Protein AF-A0A6C0KBW1-F1 (afdb_monomer_lite)

pLDDT: mean 85.91, std 13.93, range [35.66, 97.56]

Radius of gyration: 24.94 Å; chains: 1; bounding box: 56×41×89 Å

Structure (mmCIF, N/CA/C/O backbone):
data_AF-A0A6C0KBW1-F1
#
_entry.id   AF-A0A6C0KBW1-F1
#
loop_
_atom_site.group_PDB
_atom_site.id
_atom_site.type_symbol
_atom_site.label_atom_id
_atom_site.label_alt_id
_atom_site.label_comp_id
_atom_site.label_asym_id
_atom_site.label_entity_id
_atom_site.label_seq_id
_atom_site.pdbx_PDB_ins_code
_atom_site.Cartn_x
_atom_site.Cartn_y
_atom_site.Cartn_z
_atom_site.occupancy
_atom_site.B_iso_or_equiv
_atom_site.auth_seq_id
_atom_site.auth_comp_id
_atom_site.auth_asym_id
_atom_site.auth_atom_id
_atom_site.pdbx_PDB_model_num
ATOM 1 N N . MET A 1 1 ? 2.591 7.147 16.166 1.00 54.03 1 MET A N 1
ATOM 2 C CA . MET A 1 1 ? 1.785 6.926 14.950 1.00 54.03 1 MET A CA 1
ATOM 3 C C . MET A 1 1 ? 0.975 5.632 15.059 1.00 54.03 1 MET A C 1
ATOM 5 O O . MET A 1 1 ? -0.242 5.694 14.972 1.00 54.03 1 MET A O 1
ATOM 9 N N . GLU A 1 2 ? 1.603 4.500 15.405 1.00 73.12 2 GLU A N 1
ATOM 10 C CA . GLU A 1 2 ? 0.955 3.174 15.532 1.00 73.12 2 GLU A CA 1
ATOM 11 C C . GLU A 1 2 ? -0.291 3.132 16.437 1.00 73.12 2 GLU A C 1
ATOM 13 O O . GLU A 1 2 ? -1.337 2.636 16.031 1.00 73.12 2 GLU A O 1
ATOM 18 N N . ILE A 1 3 ? -0.238 3.715 17.643 1.00 85.50 3 ILE A N 1
ATOM 19 C CA . ILE A 1 3 ? -1.383 3.662 18.572 1.00 85.50 3 ILE A CA 1
ATOM 20 C C . ILE A 1 3 ? -2.614 4.428 18.064 1.00 85.50 3 ILE A C 1
ATOM 22 O O . ILE A 1 3 ? -3.742 4.065 18.395 1.00 85.50 3 ILE A O 1
ATOM 26 N N . ALA A 1 4 ? -2.410 5.472 17.254 1.00 90.88 4 ALA A N 1
ATOM 27 C CA . ALA A 1 4 ? -3.505 6.243 16.682 1.00 90.88 4 ALA A CA 1
ATOM 28 C C . ALA A 1 4 ? -4.263 5.400 15.653 1.00 90.88 4 ALA A C 1
ATOM 30 O O . ALA A 1 4 ? -5.479 5.276 15.763 1.00 90.88 4 ALA A O 1
ATOM 31 N N . ASN A 1 5 ? -3.554 4.729 14.736 1.00 91.94 5 ASN A N 1
ATOM 32 C CA . ASN A 1 5 ? -4.162 3.788 13.792 1.00 91.94 5 ASN A CA 1
ATOM 33 C C . ASN A 1 5 ? -5.009 2.722 14.515 1.00 91.94 5 ASN A C 1
ATOM 35 O O . ASN A 1 5 ? -6.167 2.504 14.149 1.00 91.94 5 ASN A O 1
ATOM 39 N N . ILE A 1 6 ? -4.457 2.107 15.566 1.00 93.50 6 ILE A N 1
ATOM 40 C CA . ILE A 1 6 ? -5.131 1.047 16.327 1.00 93.50 6 ILE A CA 1
ATOM 41 C C . ILE A 1 6 ? -6.432 1.563 16.953 1.00 93.50 6 ILE A C 1
ATOM 43 O O . ILE A 1 6 ? -7.487 0.947 16.803 1.00 93.50 6 ILE A O 1
ATOM 47 N N . LEU A 1 7 ? -6.376 2.695 17.660 1.00 95.56 7 LEU A N 1
ATOM 48 C CA . LEU A 1 7 ? -7.540 3.226 18.374 1.00 95.56 7 LEU A CA 1
ATOM 49 C C . LEU A 1 7 ? -8.606 3.781 17.423 1.00 95.56 7 LEU A C 1
ATOM 51 O O . LEU A 1 7 ? -9.793 3.582 17.675 1.00 95.56 7 LEU A O 1
ATOM 55 N N . LEU A 1 8 ? -8.213 4.408 16.310 1.00 96.44 8 LEU A N 1
ATOM 56 C CA . LEU A 1 8 ? -9.156 4.842 15.277 1.00 96.44 8 LEU A CA 1
ATOM 57 C C . LEU A 1 8 ? -9.853 3.634 14.626 1.00 96.44 8 LEU A C 1
ATOM 59 O O . LEU A 1 8 ? -11.075 3.642 14.482 1.00 96.44 8 LEU A O 1
ATOM 63 N N . ASN A 1 9 ? -9.124 2.554 14.317 1.00 95.81 9 ASN A N 1
ATOM 64 C CA . ASN A 1 9 ? -9.737 1.306 13.848 1.00 95.81 9 ASN A CA 1
ATOM 65 C C . ASN A 1 9 ? -10.697 0.705 14.887 1.00 95.81 9 ASN A C 1
ATOM 67 O O . ASN A 1 9 ? -11.794 0.280 14.524 1.00 95.81 9 ASN A O 1
ATOM 71 N N . ALA A 1 10 ? -10.335 0.712 16.173 1.00 97.12 10 ALA A N 1
ATOM 72 C CA . ALA A 1 10 ? -11.201 0.206 17.237 1.00 97.12 10 ALA A CA 1
ATOM 73 C C . ALA A 1 10 ? -12.520 0.995 17.336 1.00 97.12 10 ALA A C 1
ATOM 75 O O . ALA A 1 10 ? -13.578 0.386 17.506 1.00 97.12 10 ALA A O 1
ATOM 76 N N . ILE A 1 11 ? -12.486 2.322 17.139 1.00 97.56 11 ILE A N 1
ATOM 77 C CA . ILE A 1 11 ? -13.698 3.151 17.025 1.00 97.56 11 ILE A CA 1
ATOM 78 C C . ILE A 1 11 ? -14.566 2.677 15.854 1.00 97.56 11 ILE A C 1
ATOM 80 O O . ILE A 1 11 ? -15.765 2.458 16.032 1.00 97.56 11 ILE A O 1
ATOM 84 N N . LEU A 1 12 ? -13.979 2.471 14.669 1.00 96.62 12 LEU A N 1
ATOM 85 C CA . LEU A 1 12 ? -14.731 2.015 13.494 1.00 96.62 12 LEU A CA 1
ATOM 86 C C . LEU A 1 12 ? -15.395 0.650 13.714 1.00 96.62 12 LEU A C 1
ATOM 88 O O . LEU A 1 12 ? -16.532 0.442 13.283 1.00 96.62 12 LEU A O 1
ATOM 92 N N . VAL A 1 13 ? -14.717 -0.268 14.405 1.00 96.94 13 VAL A N 1
ATOM 93 C CA . VAL A 1 13 ? -15.284 -1.573 14.773 1.00 96.94 13 VAL A CA 1
ATOM 94 C C . VAL A 1 13 ? -16.404 -1.411 15.801 1.00 96.94 13 VAL A C 1
ATOM 96 O O . VAL A 1 13 ? -17.478 -2.004 15.659 1.00 96.94 13 VAL A O 1
ATOM 99 N N . ASN A 1 14 ? -16.208 -0.564 16.814 1.00 97.38 14 ASN A N 1
ATOM 100 C CA . ASN A 1 14 ? -17.212 -0.322 17.846 1.00 97.38 14 ASN A CA 1
ATOM 101 C C . ASN A 1 14 ? -18.485 0.337 17.291 1.00 97.38 14 ASN A C 1
ATOM 103 O O . ASN A 1 14 ? -19.592 -0.042 17.673 1.00 97.38 14 ASN A O 1
ATOM 107 N N . GLU A 1 15 ? -18.360 1.237 16.317 1.00 96.56 15 GLU A N 1
ATOM 108 C CA . GLU A 1 15 ? -19.506 1.845 15.628 1.00 96.56 15 GLU A CA 1
ATOM 109 C C . GLU A 1 15 ? -20.136 0.939 14.563 1.00 96.56 15 GLU A C 1
ATOM 111 O O . GLU A 1 15 ? -21.197 1.256 14.033 1.00 96.56 15 GLU A O 1
ATOM 116 N N . GLY A 1 16 ? -19.533 -0.214 14.258 1.00 93.44 16 GLY A N 1
ATOM 117 C CA . GLY A 1 16 ? -20.016 -1.102 13.198 1.00 93.44 16 GLY A CA 1
ATOM 118 C C . GLY A 1 16 ? -19.815 -0.537 11.790 1.00 93.44 16 GLY A C 1
ATOM 119 O O . GLY A 1 16 ? -20.488 -0.968 10.857 1.00 93.44 16 GLY A O 1
ATOM 120 N N . VAL A 1 17 ? -18.892 0.415 11.626 1.00 92.56 17 VAL A N 1
ATOM 121 C CA . VAL A 1 17 ? -18.410 0.848 10.307 1.00 92.56 17 VAL A CA 1
ATOM 122 C C . VAL A 1 17 ? -17.566 -0.261 9.676 1.00 92.56 17 VAL A C 1
ATOM 124 O O . VAL A 1 17 ? -17.661 -0.497 8.475 1.00 92.56 17 VAL A O 1
ATOM 127 N N . ARG A 1 18 ? -16.786 -0.973 10.500 1.00 90.50 18 ARG A N 1
ATOM 128 C CA . ARG A 1 18 ? -15.991 -2.147 10.123 1.00 90.50 18 ARG A CA 1
ATOM 129 C C . ARG A 1 18 ? -16.400 -3.353 10.972 1.00 90.50 18 ARG A C 1
ATOM 131 O O . ARG A 1 18 ? -16.743 -3.202 12.141 1.00 90.50 18 ARG A O 1
ATOM 138 N N . SER A 1 19 ? -16.361 -4.553 10.397 1.00 92.56 19 SER A N 1
ATOM 139 C CA . SER A 1 19 ? -16.764 -5.783 11.099 1.00 92.56 19 SER A CA 1
ATOM 140 C C . SER A 1 19 ? -15.761 -6.216 12.172 1.00 92.56 19 SER A C 1
ATOM 142 O O . SER A 1 19 ? -16.165 -6.660 13.248 1.00 92.56 19 SER A O 1
ATOM 144 N N . ALA A 1 20 ? -14.467 -6.084 11.882 1.00 95.12 20 ALA A N 1
ATOM 145 C CA . ALA A 1 20 ? -13.370 -6.430 12.775 1.00 95.12 20 ALA A CA 1
ATOM 146 C C . ALA A 1 20 ? -12.088 -5.687 12.374 1.00 95.12 20 ALA A C 1
ATOM 148 O O . ALA A 1 20 ? -11.990 -5.166 11.265 1.00 95.12 20 ALA A O 1
ATOM 149 N N . MET A 1 21 ? -11.091 -5.689 13.253 1.00 94.06 21 MET A N 1
ATOM 150 C CA . MET A 1 21 ? -9.712 -5.302 12.948 1.00 94.06 21 MET A CA 1
ATOM 151 C C . MET A 1 21 ? -8.750 -6.409 13.389 1.00 94.06 21 MET A C 1
ATOM 153 O O . MET A 1 21 ? -9.100 -7.230 14.237 1.00 94.06 21 MET A O 1
ATOM 157 N N . LEU A 1 22 ? -7.542 -6.414 12.829 1.00 91.81 22 LEU A N 1
ATOM 158 C CA . LEU A 1 22 ? -6.471 -7.334 13.200 1.00 91.81 22 LEU A CA 1
ATOM 159 C C . LEU A 1 22 ? -5.340 -6.541 13.850 1.00 91.81 22 LEU A C 1
ATOM 161 O O . LEU A 1 22 ? -4.941 -5.507 13.323 1.00 91.81 22 LEU A O 1
ATOM 165 N N . ILE A 1 23 ? -4.836 -7.027 14.979 1.00 91.88 23 ILE A N 1
ATOM 166 C CA . ILE A 1 23 ? -3.600 -6.537 15.590 1.00 91.88 23 ILE A CA 1
ATOM 167 C C . ILE A 1 23 ? -2.528 -7.579 15.302 1.00 91.88 23 ILE A C 1
ATOM 169 O O . ILE A 1 23 ? -2.649 -8.716 15.770 1.00 91.88 23 ILE A O 1
ATOM 173 N N . GLN A 1 24 ? -1.522 -7.216 14.508 1.00 88.31 24 GLN A N 1
ATOM 174 C CA . GLN A 1 24 ? -0.464 -8.132 14.095 1.00 88.31 24 GLN A CA 1
ATOM 175 C C . GLN A 1 24 ? 0.793 -7.893 14.941 1.00 88.31 24 GLN A C 1
ATOM 177 O O . GLN A 1 24 ? 1.328 -6.790 14.936 1.00 88.31 24 GLN A O 1
ATOM 182 N N . PRO A 1 25 ? 1.307 -8.911 15.655 1.00 86.19 25 PRO A N 1
ATOM 183 C CA . PRO A 1 25 ? 2.534 -8.787 16.443 1.00 86.19 25 PRO A CA 1
ATOM 184 C C . PRO A 1 25 ? 3.731 -8.288 15.626 1.00 86.19 25 PRO A C 1
ATOM 186 O O . PRO A 1 25 ? 4.549 -7.517 16.128 1.00 86.19 25 PRO A O 1
ATOM 189 N N . ALA A 1 26 ? 3.803 -8.686 14.352 1.00 83.88 26 ALA A N 1
ATOM 190 C CA . ALA A 1 26 ? 4.867 -8.289 13.436 1.00 83.88 26 ALA A CA 1
ATOM 191 C C . ALA A 1 26 ? 4.999 -6.761 13.309 1.00 83.88 26 ALA A C 1
ATOM 193 O O . ALA A 1 26 ? 6.124 -6.263 13.249 1.00 83.88 26 ALA A O 1
ATOM 194 N N . ASP A 1 27 ? 3.885 -6.025 13.391 1.00 83.19 27 ASP A N 1
ATOM 195 C CA . ASP A 1 27 ? 3.857 -4.557 13.329 1.00 83.19 27 ASP A CA 1
ATOM 196 C C . ASP A 1 27 ? 4.639 -3.911 14.485 1.00 83.19 27 ASP A C 1
ATOM 198 O O . ASP A 1 27 ? 5.057 -2.762 14.393 1.00 83.19 27 ASP A O 1
ATOM 202 N N . TYR A 1 28 ? 4.881 -4.653 15.573 1.00 83.62 28 TYR A N 1
ATOM 203 C CA . TYR A 1 28 ? 5.554 -4.168 16.783 1.00 83.62 28 TYR A CA 1
ATOM 204 C C . TYR A 1 28 ? 6.881 -4.881 17.072 1.00 83.62 28 TYR A C 1
ATOM 206 O O . TYR A 1 28 ? 7.425 -4.745 18.181 1.00 83.62 28 TYR A O 1
ATOM 214 N N . SER A 1 29 ? 7.406 -5.612 16.078 1.00 85.88 29 SER A N 1
ATOM 215 C CA . SER A 1 29 ? 8.564 -6.512 16.203 1.00 85.88 29 SER A CA 1
ATOM 216 C C . SER A 1 29 ? 8.339 -7.656 17.202 1.00 85.88 29 SER A C 1
ATOM 218 O O . SER A 1 29 ? 9.255 -8.074 17.910 1.00 85.88 29 SER A O 1
ATOM 220 N N . GLU A 1 30 ? 7.106 -8.150 17.276 1.00 84.44 30 GLU A N 1
ATOM 221 C CA . GLU A 1 30 ? 6.678 -9.258 18.127 1.00 84.44 30 GLU A CA 1
ATOM 222 C C . GLU A 1 30 ? 6.220 -10.454 17.277 1.00 84.44 30 GLU A C 1
ATOM 224 O O . GLU A 1 30 ? 6.068 -10.360 16.060 1.00 84.44 30 GLU A O 1
ATOM 229 N N . ARG A 1 31 ? 6.043 -11.618 17.905 1.00 81.94 31 ARG A N 1
ATOM 230 C CA . ARG A 1 31 ? 5.728 -12.888 17.230 1.00 81.94 31 ARG A CA 1
ATOM 231 C C . ARG A 1 31 ? 4.312 -13.368 17.507 1.00 81.94 31 ARG A C 1
ATOM 233 O O . ARG A 1 31 ? 3.711 -14.020 16.658 1.00 81.94 31 ARG A O 1
ATOM 240 N N . THR A 1 32 ? 3.785 -13.099 18.698 1.00 81.88 32 THR A N 1
ATOM 241 C CA . THR A 1 32 ? 2.504 -13.654 19.148 1.00 81.88 32 THR A CA 1
ATOM 242 C C . THR A 1 32 ? 1.599 -12.591 19.755 1.00 81.88 32 THR A C 1
ATOM 244 O O . THR A 1 32 ? 2.067 -11.590 20.291 1.00 81.88 32 THR A O 1
ATOM 247 N N . GLY A 1 33 ? 0.281 -12.829 19.735 1.00 77.31 33 GLY A N 1
ATOM 248 C CA . GLY A 1 33 ? -0.702 -11.944 20.379 1.00 77.31 33 GLY A CA 1
ATOM 249 C C . GLY A 1 33 ? -0.515 -11.789 21.897 1.00 77.31 33 GLY A C 1
ATOM 250 O O . GLY A 1 33 ? -1.059 -10.867 22.504 1.00 77.31 33 GLY A O 1
ATOM 251 N N . LYS A 1 34 ? 0.279 -12.675 22.512 1.00 83.88 34 LYS A N 1
ATOM 252 C CA . LYS A 1 34 ? 0.583 -12.693 23.949 1.00 83.88 34 LYS A CA 1
ATOM 253 C C . LYS A 1 34 ? 1.813 -11.864 24.310 1.00 83.88 34 LYS A C 1
ATOM 255 O O . LYS A 1 34 ? 2.067 -11.652 25.495 1.00 83.88 34 LYS A O 1
ATOM 260 N N . ASP A 1 35 ? 2.564 -11.395 23.318 1.00 86.38 35 ASP A N 1
ATOM 261 C CA . ASP A 1 35 ? 3.757 -10.592 23.549 1.00 86.38 35 ASP A CA 1
ATOM 262 C C . ASP A 1 35 ? 3.380 -9.220 24.141 1.00 86.38 35 ASP A C 1
ATOM 264 O O . ASP A 1 35 ? 2.228 -8.773 24.091 1.00 86.38 35 ASP A O 1
ATOM 268 N N . LYS A 1 36 ? 4.335 -8.571 24.812 1.00 92.44 36 LYS A N 1
ATOM 269 C CA . LYS A 1 36 ? 4.066 -7.484 25.768 1.00 92.44 36 LYS A CA 1
ATOM 270 C C . LYS A 1 36 ? 3.380 -6.267 25.136 1.00 92.44 36 LYS A C 1
ATOM 272 O O . LYS A 1 36 ? 2.465 -5.713 25.745 1.00 92.44 36 LYS A O 1
ATOM 277 N N . LYS A 1 37 ? 3.824 -5.804 23.966 1.00 90.88 37 LYS A N 1
ATOM 278 C CA . LYS A 1 37 ? 3.241 -4.631 23.296 1.00 90.88 37 LYS A CA 1
ATOM 279 C C . LYS A 1 37 ? 1.870 -4.976 22.728 1.00 90.88 37 LYS A C 1
ATOM 281 O O . LYS A 1 37 ? 0.912 -4.256 22.998 1.00 90.88 37 LYS A O 1
ATOM 286 N N . THR A 1 38 ? 1.758 -6.102 22.029 1.00 89.56 38 THR A N 1
ATOM 287 C CA . THR A 1 38 ? 0.513 -6.570 21.414 1.00 89.56 38 THR A CA 1
ATOM 288 C C . THR A 1 38 ? -0.575 -6.766 22.467 1.00 89.56 38 THR A C 1
ATOM 290 O O . THR A 1 38 ? -1.648 -6.165 22.378 1.00 89.56 38 THR A O 1
ATOM 293 N N . SER A 1 39 ? -0.278 -7.510 23.535 1.00 91.31 39 SER A N 1
ATOM 294 C CA . SER A 1 39 ? -1.210 -7.735 24.646 1.00 91.31 39 SER A CA 1
ATOM 295 C C . SER A 1 39 ? -1.573 -6.445 25.393 1.00 91.31 39 SER A C 1
ATOM 297 O O . SER A 1 39 ? -2.721 -6.284 25.822 1.00 91.31 39 SER A O 1
ATOM 299 N N . SER A 1 40 ? -0.643 -5.489 25.510 1.00 93.44 40 SER A N 1
ATOM 300 C CA . SER A 1 40 ? -0.911 -4.157 26.068 1.00 93.44 40 SER A CA 1
ATOM 301 C C . SER A 1 40 ? -1.910 -3.373 25.209 1.00 93.44 40 SER A C 1
ATOM 303 O O . SER A 1 40 ? -2.877 -2.822 25.744 1.00 93.44 40 SER A O 1
ATOM 305 N N . PHE A 1 41 ? -1.757 -3.381 23.878 1.00 93.19 41 PHE A N 1
ATOM 306 C CA . PHE A 1 41 ? -2.719 -2.751 22.969 1.00 93.19 41 PHE A CA 1
ATOM 307 C C . PHE A 1 41 ? -4.097 -3.406 23.054 1.00 93.19 41 PHE A C 1
ATOM 309 O O . PHE A 1 41 ? -5.092 -2.703 23.240 1.00 93.19 41 PHE A O 1
ATOM 316 N N . VAL A 1 42 ? -4.161 -4.740 23.009 1.00 93.88 42 VAL A N 1
ATOM 317 C CA . VAL A 1 42 ? -5.413 -5.499 23.163 1.00 93.88 42 VAL A CA 1
ATOM 318 C C . VAL A 1 42 ? -6.103 -5.147 24.486 1.00 93.88 42 VAL A C 1
ATOM 320 O O . VAL A 1 42 ? -7.304 -4.873 24.513 1.00 93.88 42 VAL A O 1
ATOM 323 N N . SER A 1 43 ? -5.347 -5.092 25.584 1.00 94.00 43 SER A N 1
ATOM 324 C CA . SER A 1 43 ? -5.871 -4.749 26.912 1.00 94.00 43 SER A CA 1
ATOM 325 C C . SER A 1 43 ? -6.390 -3.311 26.973 1.00 94.00 43 SER A C 1
ATOM 327 O O . SER A 1 43 ? -7.473 -3.069 27.512 1.00 94.00 43 SER A O 1
ATOM 329 N N . LYS A 1 44 ? -5.663 -2.350 26.381 1.00 94.19 44 LYS A N 1
ATOM 330 C CA . LYS A 1 44 ? -6.104 -0.950 26.294 1.00 94.19 44 LYS A CA 1
ATOM 331 C C . LYS A 1 44 ? -7.412 -0.833 25.509 1.00 94.19 44 LYS A C 1
ATOM 333 O O . LYS A 1 44 ? -8.323 -0.144 25.962 1.00 94.19 44 LYS A O 1
ATOM 338 N N . ILE A 1 45 ? -7.533 -1.533 24.381 1.00 95.69 45 ILE A N 1
ATOM 339 C CA . ILE A 1 45 ? -8.756 -1.542 23.568 1.00 95.69 45 ILE A CA 1
ATOM 340 C C . ILE A 1 45 ? -9.925 -2.113 24.359 1.00 95.69 45 ILE A C 1
ATOM 342 O O . ILE A 1 45 ? -10.961 -1.466 24.427 1.00 95.69 45 ILE A O 1
ATOM 346 N N . LYS A 1 46 ? -9.769 -3.268 25.016 1.00 95.19 46 LYS A N 1
ATOM 347 C CA . LYS A 1 46 ? -10.845 -3.856 25.833 1.00 95.19 46 LYS A CA 1
ATOM 348 C C . LYS A 1 46 ? -11.311 -2.926 26.949 1.00 95.19 46 LYS A C 1
ATOM 350 O O . LYS A 1 46 ? -12.500 -2.862 27.239 1.00 95.19 46 LYS A O 1
ATOM 355 N N . LYS A 1 47 ? -10.382 -2.187 27.562 1.00 95.19 47 LYS A N 1
ATOM 356 C CA . LYS A 1 47 ? -10.713 -1.199 28.594 1.00 95.19 47 LYS A CA 1
ATOM 357 C C . LYS A 1 47 ? -11.522 -0.028 28.028 1.00 95.19 47 LYS A C 1
ATOM 359 O O . LYS A 1 47 ? -12.468 0.412 28.671 1.00 95.19 47 LYS A O 1
ATOM 364 N N . LEU A 1 48 ? -11.147 0.480 26.853 1.00 96.00 48 LEU A N 1
ATOM 365 C CA . LEU A 1 48 ? -11.820 1.610 26.200 1.00 96.00 48 LEU A CA 1
ATOM 366 C C . LEU A 1 48 ? -13.137 1.214 25.516 1.00 96.00 48 LEU A C 1
ATOM 368 O O . LEU A 1 48 ? -14.063 2.018 25.455 1.00 96.00 48 LEU A O 1
ATOM 372 N N . PHE A 1 49 ? -13.234 -0.023 25.031 1.00 96.75 49 PHE A N 1
ATOM 373 C CA . PHE A 1 49 ? -14.371 -0.550 24.280 1.00 96.75 49 PHE A CA 1
ATOM 374 C C . PHE A 1 49 ? -14.804 -1.920 24.839 1.00 96.75 49 PHE A C 1
ATOM 376 O O . PHE A 1 49 ? -14.556 -2.951 24.211 1.00 96.75 49 PHE A O 1
ATOM 383 N N . PRO A 1 50 ? -15.487 -1.964 26.001 1.00 95.56 50 PRO A N 1
ATOM 384 C CA . PRO A 1 50 ? -15.811 -3.221 26.691 1.00 95.56 50 PRO A CA 1
ATOM 385 C C . PRO A 1 50 ? -16.715 -4.184 25.909 1.00 95.56 50 PRO A C 1
ATOM 387 O O . PRO A 1 50 ? -16.764 -5.371 26.216 1.00 95.56 50 PRO A O 1
ATOM 390 N N . ALA A 1 51 ? -17.441 -3.685 24.904 1.00 95.75 51 ALA A N 1
ATOM 391 C CA . ALA A 1 51 ? -18.280 -4.504 24.030 1.00 95.75 51 ALA A CA 1
ATOM 392 C C . ALA A 1 51 ? -17.479 -5.279 22.966 1.00 95.75 51 ALA A C 1
ATOM 394 O O . ALA A 1 51 ? -18.031 -6.168 22.314 1.00 95.75 51 ALA A O 1
ATOM 395 N N . LEU A 1 52 ? -16.203 -4.938 22.755 1.00 96.88 52 LEU A N 1
ATOM 396 C CA . LEU A 1 52 ? -15.343 -5.622 21.796 1.00 96.88 52 LEU A CA 1
ATOM 397 C C . LEU A 1 52 ? -14.718 -6.872 22.420 1.00 96.88 52 LEU A C 1
ATOM 399 O O . LEU A 1 52 ? -14.174 -6.859 23.523 1.00 96.88 52 LEU A O 1
ATOM 403 N N . GLN A 1 53 ? -14.771 -7.958 21.665 1.00 95.19 53 GLN A N 1
ATOM 404 C CA . GLN A 1 53 ? -14.157 -9.240 21.965 1.00 95.19 53 GLN A CA 1
ATOM 405 C C . GLN A 1 53 ? -12.817 -9.349 21.235 1.00 95.19 53 GLN A C 1
ATOM 407 O O . GLN A 1 53 ? -12.629 -8.765 20.165 1.00 95.19 53 GLN A O 1
ATOM 412 N N . SER A 1 54 ? -11.891 -10.111 21.816 1.00 92.75 54 SER A N 1
ATOM 413 C CA . SER A 1 54 ? -10.631 -10.481 21.172 1.00 92.75 54 SER A CA 1
ATOM 414 C C . SER A 1 54 ? -10.622 -11.973 20.888 1.00 92.75 54 SER A C 1
ATOM 416 O O . SER A 1 54 ? -10.960 -12.737 21.790 1.00 92.75 54 SER A O 1
ATOM 418 N N . SER A 1 55 ? -10.144 -12.370 19.718 1.00 91.44 55 SER A N 1
ATOM 419 C CA . SER A 1 55 ? -9.843 -13.767 19.414 1.00 91.44 55 SER A CA 1
ATOM 420 C C . SER A 1 55 ? -8.401 -13.902 18.953 1.00 91.44 55 SER A C 1
ATOM 422 O O . SER A 1 55 ? -7.956 -13.157 18.080 1.00 91.44 55 SER A O 1
ATOM 424 N N . ASP A 1 56 ? -7.676 -14.824 19.569 1.00 85.06 56 ASP A N 1
ATOM 425 C CA . ASP A 1 56 ? -6.247 -15.090 19.355 1.00 85.06 56 ASP A CA 1
ATOM 426 C C . ASP A 1 56 ? -5.925 -16.599 19.358 1.00 85.06 56 ASP A C 1
ATOM 428 O O . ASP A 1 56 ? -4.759 -16.989 19.305 1.00 85.06 56 ASP A O 1
ATOM 432 N N . THR A 1 57 ? -6.959 -17.452 19.393 1.00 78.31 57 THR A N 1
ATOM 433 C CA . THR A 1 57 ? -6.846 -18.920 19.388 1.00 78.31 57 THR A CA 1
ATOM 434 C C . THR A 1 57 ? -7.419 -19.531 18.104 1.00 78.31 57 THR A C 1
ATOM 436 O O . THR A 1 57 ? -8.413 -20.256 18.114 1.00 78.31 57 THR A O 1
ATOM 439 N N . TYR A 1 58 ? -6.803 -19.205 16.968 1.00 74.38 58 TYR A N 1
ATOM 440 C CA . TYR A 1 58 ? -7.109 -19.775 15.650 1.00 74.38 58 TYR A CA 1
ATOM 441 C C . TYR A 1 58 ? -5.835 -20.287 14.967 1.00 74.38 58 TYR A C 1
ATOM 443 O O . TYR A 1 58 ? -4.740 -19.798 15.234 1.00 74.38 58 TYR A O 1
ATOM 451 N N . ASP A 1 59 ? -5.980 -21.270 14.078 1.00 68.88 59 ASP A N 1
ATOM 452 C CA . ASP A 1 59 ? -4.863 -22.152 13.703 1.00 68.88 59 ASP A CA 1
ATOM 453 C C . ASP A 1 59 ? -3.824 -21.534 12.752 1.00 68.88 59 ASP A C 1
ATOM 455 O O . ASP A 1 59 ? -2.667 -21.947 12.755 1.00 68.88 59 ASP A O 1
ATOM 459 N N . ILE A 1 60 ? -4.225 -20.577 11.907 1.00 70.44 60 ILE A N 1
ATOM 460 C CA . ILE A 1 60 ? -3.441 -20.204 10.709 1.00 70.44 60 ILE A CA 1
ATOM 461 C C . ILE A 1 60 ? -2.835 -18.794 10.791 1.00 70.44 60 ILE A C 1
ATOM 463 O O . ILE A 1 60 ? -1.831 -18.515 10.138 1.00 70.44 60 ILE A O 1
ATOM 467 N N . TYR A 1 61 ? -3.401 -17.890 11.593 1.00 72.50 61 TYR A N 1
ATOM 468 C CA . TYR A 1 61 ? -2.983 -16.485 11.605 1.00 72.50 61 TYR A CA 1
ATOM 469 C C . TYR A 1 61 ? -2.205 -16.111 12.858 1.00 72.50 61 TYR A C 1
ATOM 471 O O . TYR A 1 61 ? -2.565 -16.4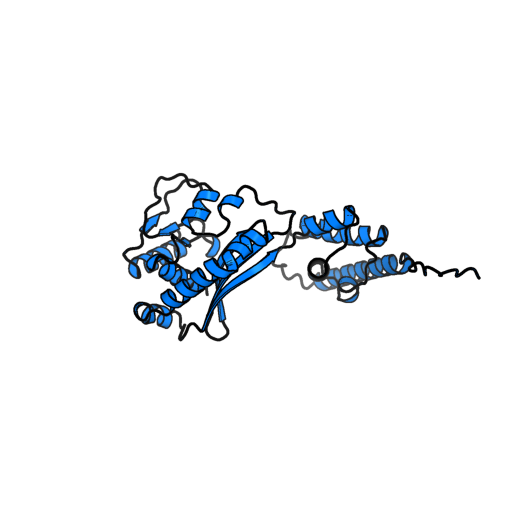68 13.974 1.00 72.50 61 TYR A O 1
ATOM 479 N N . GLN A 1 62 ? -1.163 -15.306 12.666 1.00 75.25 62 GLN A N 1
ATOM 480 C CA . GLN A 1 62 ? -0.451 -14.646 13.752 1.00 75.25 62 GLN A CA 1
ATOM 481 C C . GLN A 1 62 ? -1.106 -13.282 13.993 1.00 75.25 62 GLN A C 1
ATOM 483 O O . GLN A 1 62 ? -0.892 -12.336 13.235 1.00 75.25 62 GLN A O 1
ATOM 488 N N . GLY A 1 63 ? -1.959 -13.189 15.015 1.00 84.12 63 GLY A N 1
ATOM 489 C CA . GLY A 1 63 ? -2.638 -11.941 15.353 1.00 84.12 63 GLY A CA 1
ATOM 490 C C . GLY A 1 63 ? -3.673 -12.062 16.463 1.00 84.12 63 GLY A C 1
ATOM 491 O O . GLY A 1 63 ? -3.928 -13.142 16.991 1.00 84.12 63 GLY A O 1
ATOM 492 N N . THR A 1 64 ? -4.287 -10.927 16.792 1.00 90.94 64 THR A N 1
ATOM 493 C CA . THR A 1 64 ? -5.501 -10.860 17.610 1.00 90.94 64 THR A CA 1
ATOM 494 C C . THR A 1 64 ? -6.588 -10.146 16.810 1.00 90.94 64 THR A C 1
ATOM 496 O O . THR A 1 64 ? -6.439 -8.974 16.461 1.00 90.94 64 THR A O 1
ATOM 499 N N . ILE A 1 65 ? -7.693 -10.838 16.514 1.00 93.56 65 ILE A N 1
ATOM 500 C CA . ILE A 1 65 ? -8.875 -10.221 15.900 1.00 93.56 65 ILE A CA 1
ATOM 501 C C . ILE A 1 65 ? -9.627 -9.481 16.999 1.00 93.56 65 ILE A C 1
ATOM 503 O O . ILE A 1 65 ? -9.987 -10.089 18.004 1.00 93.56 65 ILE A O 1
ATOM 507 N N . ILE A 1 66 ? -9.919 -8.201 16.790 1.00 95.75 66 ILE A N 1
ATOM 508 C CA . ILE A 1 66 ? -10.824 -7.424 17.638 1.00 95.75 66 ILE A CA 1
ATOM 509 C C . ILE A 1 66 ? -12.134 -7.215 16.885 1.00 95.75 66 ILE A C 1
ATOM 511 O O . ILE A 1 66 ? -12.145 -6.656 15.787 1.00 95.75 66 ILE A O 1
ATOM 515 N N . SER A 1 67 ? -13.251 -7.661 17.459 1.00 96.38 67 SER A N 1
ATOM 516 C CA . SER A 1 67 ? -14.568 -7.538 16.826 1.00 96.38 67 SER A CA 1
ATOM 517 C C . SER A 1 67 ? -15.712 -7.586 17.843 1.00 96.38 67 SER A C 1
ATOM 519 O O . SER A 1 67 ? -15.495 -7.855 19.016 1.00 96.38 67 SER A O 1
ATOM 521 N N . LYS A 1 68 ? -16.960 -7.378 17.411 1.00 95.12 68 LYS A N 1
ATOM 522 C CA . LYS A 1 68 ? -18.149 -7.599 18.265 1.00 95.12 68 LYS A CA 1
ATOM 523 C C . LYS A 1 68 ? -18.518 -9.085 18.450 1.00 95.12 68 LYS A C 1
ATOM 525 O O . LYS A 1 68 ? -19.485 -9.394 19.139 1.00 95.12 68 LYS A O 1
ATOM 530 N N . LYS A 1 69 ? -17.798 -10.000 17.794 1.00 93.31 69 LYS A N 1
ATOM 531 C CA . LYS A 1 69 ? -18.010 -11.458 17.778 1.00 93.31 69 LYS A CA 1
ATOM 532 C C . LYS A 1 69 ? -16.713 -12.198 18.148 1.00 93.31 69 LYS A C 1
ATOM 534 O O . LYS A 1 69 ? -15.621 -11.687 17.907 1.00 93.31 69 LYS A O 1
ATOM 539 N N . SER A 1 70 ? -16.828 -13.429 18.645 1.00 91.25 70 SER A N 1
ATOM 540 C CA . SER A 1 70 ? -15.678 -14.318 18.855 1.00 91.25 70 SER A CA 1
ATOM 541 C C . SER A 1 70 ? -15.457 -15.241 17.650 1.00 91.25 70 SER A C 1
ATOM 543 O O . SER A 1 70 ? -16.392 -15.725 16.987 1.00 91.25 70 SER A O 1
ATOM 545 N N . TYR A 1 71 ? -14.182 -15.474 17.366 1.00 90.19 71 TYR A N 1
ATOM 546 C CA . TYR A 1 71 ? -13.673 -16.367 16.335 1.00 90.19 71 TYR A CA 1
ATOM 547 C C . TYR A 1 71 ? -12.724 -17.439 16.889 1.00 90.19 71 TYR A C 1
ATOM 549 O O . TYR A 1 71 ? -12.037 -18.091 16.111 1.00 90.19 71 TYR A O 1
ATOM 557 N N . ASP A 1 72 ? -12.693 -17.629 18.206 1.00 88.50 72 ASP A N 1
ATOM 558 C CA . ASP A 1 72 ? -11.843 -18.631 18.853 1.00 88.50 72 ASP A CA 1
ATOM 559 C C . ASP A 1 72 ? -12.231 -20.057 18.434 1.00 88.50 72 ASP A C 1
ATOM 561 O O . ASP A 1 72 ? -13.411 -20.360 18.230 1.00 88.50 72 ASP A O 1
ATOM 565 N N . GLY A 1 73 ? -11.225 -20.920 18.260 1.00 83.00 73 GLY A N 1
ATOM 566 C CA . GLY A 1 73 ? -11.396 -22.313 17.839 1.00 83.00 73 GLY A CA 1
ATOM 567 C C . GLY A 1 73 ? -11.850 -22.501 16.387 1.00 83.00 73 GLY A C 1
ATOM 568 O O . GLY A 1 73 ? -12.339 -23.574 16.037 1.00 83.00 73 GLY A O 1
ATOM 569 N N . LYS A 1 74 ? -11.743 -21.469 15.538 1.00 83.94 74 LYS A N 1
ATOM 570 C CA . LYS A 1 74 ? -12.118 -21.541 14.118 1.00 83.94 74 LYS A CA 1
ATOM 571 C C . LYS A 1 74 ? -10.888 -21.612 13.222 1.00 83.94 74 LYS A C 1
ATOM 573 O O . LYS A 1 74 ? -9.944 -20.843 13.381 1.00 83.94 74 LYS A O 1
ATOM 578 N N . VAL A 1 75 ? -10.973 -22.445 12.188 1.00 85.38 75 VAL A N 1
ATOM 579 C CA . VAL A 1 75 ? -10.083 -22.359 11.028 1.00 85.38 75 VAL A CA 1
ATOM 580 C C . VAL A 1 75 ? -10.598 -21.242 10.126 1.00 85.38 75 VAL A C 1
ATOM 582 O O . VAL A 1 75 ? -11.744 -21.267 9.676 1.00 85.38 75 VAL A O 1
ATOM 585 N N . ILE A 1 76 ? -9.762 -20.239 9.884 1.00 85.06 76 ILE A N 1
ATOM 586 C CA . ILE A 1 76 ? -10.095 -19.082 9.053 1.00 85.06 76 ILE A CA 1
ATOM 587 C C . ILE A 1 76 ? -9.213 -19.176 7.805 1.00 85.06 76 ILE A C 1
ATOM 589 O O . ILE A 1 76 ? -7.999 -19.294 7.928 1.00 85.06 76 ILE A O 1
ATOM 593 N N . SER A 1 77 ? -9.806 -19.177 6.610 1.00 84.88 77 SER A N 1
ATOM 594 C CA . SER A 1 77 ? -9.058 -19.069 5.348 1.00 84.88 77 SER A CA 1
ATOM 595 C C . SER A 1 77 ? -8.710 -17.611 5.033 1.00 84.88 77 SER A C 1
ATOM 597 O O . SER A 1 77 ? -9.229 -16.696 5.676 1.00 84.88 77 SER A O 1
ATOM 599 N N . LEU A 1 78 ? -7.893 -17.367 4.002 1.00 81.81 78 LEU A N 1
ATOM 600 C CA . LEU A 1 78 ? -7.504 -16.007 3.609 1.00 81.81 78 LEU A CA 1
ATOM 601 C C . LEU A 1 78 ? -8.690 -15.192 3.115 1.00 81.81 78 LEU A C 1
ATOM 603 O O . LEU A 1 78 ? -8.890 -14.069 3.586 1.00 81.81 78 LEU A O 1
ATOM 607 N N . GLY A 1 79 ? -9.529 -15.785 2.262 1.00 84.50 79 GLY A N 1
ATOM 608 C CA . GLY A 1 79 ? -10.788 -15.159 1.868 1.00 84.50 79 GLY A CA 1
ATOM 609 C C . GLY A 1 79 ? -11.679 -14.854 3.077 1.00 84.50 79 GLY A C 1
ATOM 610 O O . GLY A 1 79 ? -12.197 -13.743 3.201 1.00 84.50 79 GLY A O 1
ATOM 611 N N . LYS A 1 80 ? -11.801 -15.794 4.029 1.00 88.06 80 LYS A N 1
ATOM 612 C CA . LYS A 1 80 ? -12.638 -15.589 5.220 1.00 88.06 80 LYS A CA 1
ATOM 613 C C . LYS A 1 80 ? -12.083 -14.516 6.155 1.00 88.06 80 LYS A C 1
ATOM 615 O O . LYS A 1 80 ? -12.859 -13.759 6.733 1.00 88.06 80 LYS A O 1
ATOM 620 N N . MET A 1 81 ? -10.762 -14.424 6.299 1.00 88.44 81 MET A N 1
ATOM 621 C CA . MET A 1 81 ? -10.115 -13.365 7.069 1.00 88.44 81 MET A CA 1
ATOM 622 C C . MET A 1 81 ? -10.403 -11.998 6.446 1.00 88.44 81 MET A C 1
ATOM 624 O O . MET A 1 81 ? -10.831 -11.087 7.151 1.00 88.44 81 MET A O 1
ATOM 628 N N . GLY A 1 82 ? -10.245 -11.857 5.126 1.00 87.81 82 GLY A N 1
ATOM 629 C CA . GLY A 1 82 ? -10.569 -10.609 4.435 1.00 87.81 82 GLY A CA 1
ATOM 630 C C . GLY A 1 82 ? -12.044 -10.213 4.583 1.00 87.81 82 GLY A C 1
ATOM 631 O O . GLY A 1 82 ? -12.338 -9.045 4.837 1.00 87.81 82 GLY A O 1
ATOM 632 N N . GLU A 1 83 ? -12.965 -11.181 4.534 1.00 89.12 83 GLU A N 1
ATOM 633 C CA . GLU A 1 83 ? -14.393 -10.960 4.808 1.00 89.12 83 GLU A CA 1
ATOM 634 C C . GLU A 1 83 ? -14.630 -10.461 6.245 1.00 89.12 83 GLU A C 1
ATOM 636 O O . GLU A 1 83 ? -15.315 -9.458 6.451 1.00 89.12 83 GLU A O 1
ATOM 641 N N . ILE A 1 84 ? -14.044 -11.134 7.247 1.00 90.62 84 ILE A N 1
ATOM 642 C CA . ILE A 1 84 ? -14.160 -10.770 8.671 1.00 90.62 84 ILE A CA 1
ATOM 643 C C . ILE A 1 84 ? -13.638 -9.353 8.913 1.00 90.62 84 ILE A C 1
ATOM 645 O O . ILE A 1 84 ? -14.272 -8.569 9.621 1.00 90.62 84 ILE A O 1
ATOM 649 N N . LEU A 1 85 ? -12.501 -9.019 8.306 1.00 88.62 85 LEU A N 1
ATOM 650 C CA . LEU A 1 85 ? -11.873 -7.706 8.392 1.00 88.62 85 LEU A CA 1
ATOM 651 C C . LEU A 1 85 ? -12.594 -6.644 7.553 1.00 88.62 85 LEU A C 1
ATOM 653 O O . LEU A 1 85 ? -12.261 -5.466 7.667 1.00 88.62 85 LEU A O 1
ATOM 657 N N . GLY A 1 86 ? -13.595 -7.021 6.756 1.00 83.25 86 GLY A N 1
ATOM 658 C CA . GLY A 1 86 ? -14.383 -6.099 5.943 1.00 83.25 86 GLY A CA 1
ATOM 659 C C . GLY A 1 86 ? -13.595 -5.475 4.794 1.00 83.25 86 GLY A C 1
ATOM 660 O O . GLY A 1 86 ? -13.880 -4.339 4.419 1.00 83.25 86 GLY A O 1
ATOM 661 N N . TYR A 1 87 ? -12.593 -6.179 4.261 1.00 84.19 87 TYR A N 1
ATOM 662 C CA . TYR A 1 87 ? -11.825 -5.683 3.126 1.00 84.19 87 TYR A CA 1
ATOM 663 C C . TYR A 1 87 ? -12.634 -5.746 1.832 1.00 84.19 87 TYR A C 1
ATOM 665 O O . TYR A 1 87 ? -13.292 -6.755 1.568 1.00 84.19 87 TYR A O 1
ATOM 673 N N . PRO A 1 88 ? -12.595 -4.697 0.991 1.00 75.56 88 PRO A N 1
ATOM 674 C CA . PRO A 1 88 ? -13.123 -4.815 -0.362 1.00 75.56 88 PRO A CA 1
ATOM 675 C C . PRO A 1 88 ? -12.354 -5.925 -1.106 1.00 75.56 88 PRO A C 1
ATOM 677 O O . PRO A 1 88 ? -11.234 -6.242 -0.749 1.00 75.56 88 PRO A O 1
ATOM 680 N N . CYS A 1 89 ? -12.928 -6.578 -2.114 1.00 84.31 89 CYS A N 1
ATOM 681 C CA . CYS A 1 89 ? -12.202 -7.571 -2.934 1.00 84.31 89 CYS A CA 1
ATOM 682 C C . CYS A 1 89 ? -11.608 -8.801 -2.197 1.00 84.31 89 CYS A C 1
ATOM 684 O O . CYS A 1 89 ? -10.826 -9.529 -2.804 1.00 84.31 89 CYS A O 1
ATOM 686 N N . TYR A 1 90 ? -11.987 -9.090 -0.941 1.00 85.56 90 TYR A N 1
ATOM 687 C CA . TYR A 1 90 ? -11.441 -10.232 -0.181 1.00 85.56 90 TYR A CA 1
ATOM 688 C C . TYR A 1 90 ? -11.556 -11.577 -0.915 1.00 85.56 90 TYR A C 1
ATOM 690 O O . TYR A 1 90 ? -10.726 -12.466 -0.734 1.00 85.56 90 TYR A O 1
ATOM 698 N N . ALA A 1 91 ? -12.592 -11.724 -1.746 1.00 85.19 91 ALA A N 1
ATOM 699 C CA . ALA A 1 91 ? -12.860 -12.933 -2.514 1.00 85.19 91 ALA A CA 1
ATOM 700 C C . ALA A 1 91 ? -11.755 -13.245 -3.536 1.00 85.19 91 ALA A C 1
ATOM 702 O O . ALA A 1 91 ? -11.603 -14.394 -3.936 1.00 85.19 91 ALA A O 1
ATOM 703 N N . ASP A 1 92 ? -10.970 -12.242 -3.933 1.00 83.75 92 ASP A N 1
ATOM 704 C CA . ASP A 1 92 ? -9.919 -12.395 -4.933 1.00 83.75 92 ASP A CA 1
ATOM 705 C C . ASP A 1 92 ? -8.552 -12.733 -4.324 1.00 83.75 92 ASP A C 1
ATOM 707 O O . ASP A 1 92 ? -7.650 -13.098 -5.075 1.00 83.75 92 ASP A O 1
ATOM 711 N N . PHE A 1 93 ? -8.380 -12.649 -2.996 1.00 85.75 93 PHE A N 1
ATOM 712 C CA . PHE A 1 93 ? -7.075 -12.764 -2.322 1.00 85.75 93 PHE A CA 1
ATOM 713 C C . PHE A 1 93 ? -6.302 -14.037 -2.657 1.00 85.75 93 PHE A C 1
ATOM 715 O O . PHE A 1 93 ? -5.084 -13.998 -2.806 1.00 85.75 93 PHE A O 1
ATOM 722 N N . GLU A 1 94 ? -7.007 -15.156 -2.802 1.00 84.25 94 GLU A N 1
ATOM 723 C CA . GLU A 1 94 ? -6.406 -16.457 -3.114 1.00 84.25 94 GLU A CA 1
ATOM 724 C C . GLU A 1 94 ? -6.019 -16.591 -4.598 1.00 84.25 94 GLU A C 1
ATOM 726 O O . GLU A 1 94 ? -5.289 -17.503 -4.971 1.00 84.25 94 GLU A O 1
ATOM 731 N N . THR A 1 95 ? -6.479 -15.668 -5.446 1.00 87.50 95 THR A N 1
ATOM 732 C CA . THR A 1 95 ? -6.327 -15.713 -6.911 1.00 87.50 95 THR A CA 1
ATOM 733 C C . THR A 1 95 ? -5.568 -14.515 -7.485 1.00 87.50 95 THR A C 1
ATOM 735 O O . THR A 1 95 ? -5.512 -14.345 -8.703 1.00 87.50 95 THR A O 1
ATOM 738 N N . LEU A 1 96 ? -4.993 -13.661 -6.630 1.00 88.38 96 LEU A N 1
ATOM 739 C CA . LEU A 1 96 ? -4.246 -12.483 -7.070 1.00 88.38 96 LEU A CA 1
ATOM 740 C C . LEU A 1 96 ? -3.024 -12.896 -7.899 1.00 88.38 96 LEU A C 1
ATOM 742 O O . LEU A 1 96 ? -2.113 -13.558 -7.401 1.00 88.38 96 LEU A O 1
ATOM 746 N N . ASN A 1 97 ? -2.975 -12.437 -9.149 1.00 90.06 97 ASN A N 1
ATOM 747 C CA . ASN A 1 97 ? -1.780 -12.542 -9.974 1.00 90.06 97 ASN A CA 1
ATOM 748 C C . ASN A 1 97 ? -0.857 -11.349 -9.689 1.00 90.06 97 ASN A C 1
ATOM 750 O O . ASN A 1 97 ? -1.170 -10.221 -10.060 1.00 90.06 97 ASN A O 1
ATOM 754 N N . ARG A 1 98 ? 0.283 -11.604 -9.039 1.00 88.00 98 ARG A N 1
ATOM 755 C CA . ARG A 1 98 ? 1.263 -10.570 -8.666 1.00 88.00 98 ARG A CA 1
ATOM 756 C C . ARG A 1 98 ? 2.133 -10.079 -9.825 1.00 88.00 98 ARG A C 1
ATOM 758 O O . ARG A 1 98 ? 2.918 -9.163 -9.619 1.00 88.00 98 ARG A O 1
ATOM 765 N N . ASP A 1 99 ? 1.992 -10.661 -11.014 1.00 91.00 99 ASP A N 1
ATOM 766 C CA . ASP A 1 99 ? 2.691 -10.225 -12.227 1.00 91.00 99 ASP A CA 1
ATOM 767 C C . ASP A 1 99 ? 1.827 -9.309 -13.122 1.00 91.00 99 ASP A C 1
ATOM 769 O O . ASP A 1 99 ? 2.300 -8.845 -14.158 1.00 91.00 99 ASP A O 1
ATOM 773 N N . GLU A 1 100 ? 0.577 -9.029 -12.738 1.00 92.69 100 GLU A N 1
ATOM 774 C CA . GLU A 1 100 ? -0.332 -8.110 -13.440 1.00 92.69 100 GLU A CA 1
ATOM 775 C C . GLU A 1 100 ? -0.653 -6.876 -12.579 1.00 92.69 100 GLU A C 1
ATOM 777 O O . GLU A 1 100 ? -0.498 -6.939 -11.360 1.00 92.69 100 GLU A O 1
ATOM 782 N N . PRO A 1 101 ? -1.104 -5.746 -13.164 1.00 92.81 101 PRO A N 1
ATOM 783 C CA . PRO A 1 101 ? -1.413 -4.547 -12.402 1.00 92.81 101 PRO A CA 1
ATOM 784 C C . PRO A 1 101 ? -2.507 -4.804 -11.368 1.00 92.81 101 PRO A C 1
ATOM 786 O O . PRO A 1 101 ? -3.566 -5.351 -11.682 1.00 92.81 101 PRO A O 1
ATOM 789 N N . LEU A 1 102 ? -2.254 -4.365 -10.140 1.00 92.88 102 LEU A N 1
ATOM 790 C CA . LEU A 1 102 ? -3.164 -4.484 -9.006 1.00 92.88 102 LEU A CA 1
ATOM 791 C C . LEU A 1 102 ? -3.544 -3.091 -8.501 1.00 92.88 102 LEU A C 1
ATOM 793 O O . LEU A 1 102 ? -2.896 -2.096 -8.812 1.00 92.88 102 LEU A O 1
ATOM 797 N N . PHE A 1 103 ? -4.604 -3.007 -7.706 1.00 90.81 103 PHE A N 1
ATOM 798 C CA . PHE A 1 103 ? -5.113 -1.738 -7.188 1.00 90.81 103 PHE A CA 1
ATOM 799 C C . PHE A 1 103 ? -5.127 -1.784 -5.669 1.00 90.81 103 PHE A C 1
ATOM 801 O O . PHE A 1 103 ? -5.856 -2.584 -5.083 1.00 90.81 103 PHE A O 1
ATOM 808 N N . ASN A 1 104 ? -4.325 -0.932 -5.042 1.00 90.38 104 ASN A N 1
ATOM 809 C CA . ASN A 1 104 ? -4.291 -0.769 -3.601 1.00 90.38 104 ASN A CA 1
ATOM 810 C C . ASN A 1 104 ? -5.342 0.255 -3.173 1.00 90.38 104 ASN A C 1
ATOM 812 O O . ASN A 1 104 ? -5.272 1.416 -3.558 1.00 90.38 104 ASN A O 1
ATOM 816 N N . VAL A 1 105 ? -6.321 -0.185 -2.395 1.00 88.81 105 VAL A N 1
ATOM 817 C CA . VAL A 1 105 ? -7.437 0.612 -1.891 1.00 88.81 105 VAL A CA 1
ATOM 818 C C . VAL A 1 105 ? -7.196 0.901 -0.414 1.00 88.81 105 VAL A C 1
ATOM 820 O O . VAL A 1 105 ? -7.234 -0.014 0.409 1.00 88.81 105 VAL A O 1
ATOM 823 N N . LYS A 1 106 ? -6.993 2.173 -0.076 1.00 90.88 106 LYS A N 1
ATOM 824 C CA . LYS A 1 106 ? -6.624 2.635 1.267 1.00 90.88 106 LYS A CA 1
ATOM 825 C C . LYS A 1 106 ? -7.729 3.495 1.858 1.00 90.88 106 LYS A C 1
ATOM 827 O O . LYS A 1 106 ? -8.181 4.428 1.203 1.00 90.88 106 LYS A O 1
ATOM 832 N N . LEU A 1 107 ? -8.153 3.243 3.096 1.00 91.56 107 LEU A N 1
ATOM 833 C CA . LEU A 1 107 ? -8.974 4.208 3.840 1.00 91.56 107 LEU A CA 1
ATOM 834 C C . LEU A 1 107 ? -8.053 5.114 4.655 1.00 91.56 107 LEU A C 1
ATOM 836 O O . LEU A 1 107 ? -7.378 4.635 5.562 1.00 91.56 107 LEU A O 1
ATOM 840 N N . ILE A 1 108 ? -8.059 6.410 4.361 1.00 95.00 108 ILE A N 1
ATOM 841 C CA . ILE A 1 108 ? -7.153 7.392 4.958 1.00 95.00 108 ILE A CA 1
ATOM 842 C C . ILE A 1 108 ? -7.945 8.394 5.797 1.00 95.00 108 ILE A C 1
ATOM 844 O O . ILE A 1 108 ? -8.985 8.903 5.371 1.00 95.00 108 ILE A O 1
ATOM 848 N N . VAL A 1 109 ? -7.437 8.685 6.993 1.00 96.56 109 VAL A N 1
ATOM 849 C CA . VAL A 1 109 ? -7.888 9.776 7.866 1.00 96.56 109 VAL A CA 1
ATOM 850 C C . VAL A 1 109 ? -6.837 10.870 7.837 1.00 96.56 109 VAL A C 1
ATOM 852 O O . VAL A 1 109 ? -5.668 10.594 8.074 1.00 96.56 109 VAL A O 1
ATOM 855 N N . SER A 1 110 ? -7.253 12.110 7.610 1.00 96.31 110 SER A N 1
ATOM 856 C CA . SER A 1 110 ? -6.370 13.275 7.652 1.00 96.31 110 SER A CA 1
ATOM 857 C C . SER A 1 110 ? -6.769 14.210 8.789 1.00 96.31 110 SER A C 1
ATOM 859 O O . SER A 1 110 ? -7.963 14.447 9.022 1.00 96.31 110 SER A O 1
ATOM 861 N N . TYR A 1 111 ? -5.766 14.708 9.507 1.00 94.81 111 TYR A N 1
ATOM 862 C CA . TYR A 1 111 ? -5.912 15.684 10.582 1.00 94.81 111 TYR A CA 1
ATOM 863 C C . TYR A 1 111 ? -4.688 16.608 10.620 1.00 94.81 111 TYR A C 1
ATOM 865 O O . TYR A 1 111 ? -3.557 16.155 10.787 1.00 94.81 111 TYR A O 1
ATOM 873 N N . GLY A 1 112 ? -4.901 17.917 10.485 1.00 90.88 112 GLY A N 1
ATOM 874 C CA . GLY A 1 112 ? -3.793 18.853 10.286 1.00 90.88 112 GLY A CA 1
ATOM 875 C C . GLY A 1 112 ? -2.982 18.481 9.039 1.00 90.88 112 GLY A C 1
ATOM 876 O O . GLY A 1 112 ? -3.562 18.236 7.985 1.00 90.88 112 GLY A O 1
ATOM 877 N N . ASP A 1 113 ? -1.660 18.393 9.187 1.00 91.44 113 ASP A N 1
ATOM 878 C CA . ASP A 1 113 ? -0.731 18.009 8.112 1.00 91.44 113 ASP A CA 1
ATOM 879 C C . ASP A 1 113 ? -0.403 16.501 8.103 1.00 91.44 113 ASP A C 1
ATOM 881 O O . ASP A 1 113 ? 0.482 16.055 7.378 1.00 91.44 113 ASP A O 1
ATOM 885 N N . GLU A 1 114 ? -1.101 15.704 8.917 1.00 93.31 114 GLU A N 1
ATOM 886 C CA . GLU A 1 114 ? -0.855 14.270 9.079 1.00 93.31 114 GLU A CA 1
ATOM 887 C C . GLU A 1 114 ? -1.946 13.439 8.389 1.00 93.31 114 GLU A C 1
ATOM 889 O O . GLU A 1 114 ? -3.135 13.787 8.396 1.00 93.31 114 GLU A O 1
ATOM 894 N N . GLU A 1 115 ? -1.551 12.287 7.847 1.00 94.75 115 GLU A N 1
ATOM 895 C CA . GLU A 1 115 ? -2.461 11.282 7.303 1.00 94.75 115 GLU A CA 1
ATOM 896 C C . GLU A 1 115 ? -2.173 9.908 7.928 1.00 94.75 115 GLU A C 1
ATOM 898 O O . GLU A 1 115 ? -1.028 9.474 8.037 1.00 94.75 115 GLU A O 1
ATOM 903 N N . ILE A 1 116 ? -3.228 9.212 8.357 1.00 94.38 116 ILE A N 1
ATOM 904 C CA . ILE A 1 116 ? -3.166 7.834 8.849 1.00 94.38 116 ILE A CA 1
ATOM 905 C C . ILE A 1 116 ? -3.966 6.948 7.901 1.00 94.38 116 ILE A C 1
ATOM 907 O O . ILE A 1 116 ? -5.189 7.069 7.794 1.00 94.38 116 ILE A O 1
ATOM 911 N N . GLU A 1 117 ? -3.282 5.996 7.276 1.00 92.88 117 GLU A N 1
ATOM 912 C CA . GLU A 1 117 ? -3.917 4.854 6.626 1.00 92.88 117 GLU A CA 1
ATOM 913 C C . GLU A 1 117 ? -4.515 3.946 7.707 1.00 92.88 117 GLU A C 1
ATOM 915 O O . GLU A 1 117 ? -3.789 3.448 8.561 1.00 92.88 117 GLU A O 1
ATOM 920 N N . LEU A 1 118 ? -5.837 3.756 7.716 1.00 91.06 118 LEU A N 1
ATOM 921 C CA . LEU A 1 118 ? -6.523 2.870 8.663 1.00 91.06 118 LEU A CA 1
ATOM 922 C C . LEU A 1 118 ? -6.486 1.415 8.217 1.00 91.06 118 LEU A C 1
ATOM 924 O O . LEU A 1 118 ? -6.352 0.518 9.049 1.00 91.06 118 LEU A O 1
ATOM 928 N N . PHE A 1 119 ? -6.634 1.186 6.920 1.00 87.00 119 PHE A N 1
ATOM 929 C CA . PHE A 1 119 ? -6.400 -0.108 6.310 1.00 87.00 119 PHE A CA 1
ATOM 930 C C . PHE A 1 119 ? -6.087 0.053 4.829 1.00 87.00 119 PHE A C 1
ATOM 932 O O . PHE A 1 119 ? -6.528 1.017 4.197 1.00 87.00 119 PHE A O 1
ATOM 939 N N . ASN A 1 120 ? -5.411 -0.952 4.289 1.00 88.62 120 ASN A N 1
ATOM 940 C CA . ASN A 1 120 ? -5.189 -1.136 2.869 1.00 88.62 120 ASN A CA 1
ATOM 941 C C . ASN A 1 120 ? -5.741 -2.484 2.410 1.00 88.62 120 ASN A C 1
ATOM 943 O O . ASN A 1 120 ? -6.005 -3.390 3.204 1.00 88.62 120 ASN A O 1
ATOM 947 N N . ASN A 1 121 ? -5.975 -2.583 1.111 1.00 87.44 121 ASN A N 1
ATOM 948 C CA . ASN A 1 121 ? -6.499 -3.781 0.497 1.00 87.44 121 ASN A CA 1
ATOM 949 C C . ASN A 1 121 ? -6.122 -3.846 -0.981 1.00 87.44 121 ASN A C 1
ATOM 951 O O . ASN A 1 121 ? -6.201 -2.843 -1.680 1.00 87.44 121 ASN A O 1
ATOM 955 N N . ILE A 1 122 ? -5.830 -5.042 -1.485 1.00 88.75 122 ILE A N 1
ATOM 956 C CA . ILE A 1 122 ? -5.491 -5.246 -2.890 1.00 88.75 122 ILE A CA 1
ATOM 957 C C . ILE A 1 122 ? -6.689 -5.788 -3.676 1.00 88.75 122 ILE A C 1
ATOM 959 O O . ILE A 1 122 ? -7.322 -6.767 -3.290 1.00 88.75 122 ILE A O 1
ATOM 963 N N . CYS A 1 123 ? -6.969 -5.166 -4.818 1.00 88.38 123 CYS A N 1
ATOM 964 C CA . CYS A 1 123 ? -7.979 -5.588 -5.782 1.00 88.38 123 CYS A CA 1
ATOM 965 C C . CYS A 1 123 ? -7.324 -5.938 -7.125 1.00 88.38 123 CYS A C 1
ATOM 967 O O . CYS A 1 123 ? -6.402 -5.253 -7.570 1.00 88.38 123 CYS A O 1
ATOM 969 N N . LYS A 1 124 ? -7.837 -6.976 -7.798 1.00 88.69 124 LYS A N 1
ATOM 970 C CA . LYS A 1 124 ? -7.320 -7.447 -9.097 1.00 88.69 124 LYS A CA 1
ATOM 971 C C . LYS A 1 124 ? -7.628 -6.521 -10.271 1.00 88.69 124 LYS A C 1
ATOM 973 O O . LYS A 1 124 ? -6.924 -6.533 -11.270 1.00 88.69 124 LYS A O 1
ATOM 978 N N . ASP A 1 125 ? -8.717 -5.761 -10.194 1.00 81.31 125 ASP A N 1
ATOM 979 C CA . ASP A 1 125 ? -9.171 -4.964 -11.322 1.00 81.31 125 ASP A CA 1
ATOM 980 C C . ASP A 1 125 ? -9.708 -3.602 -10.881 1.00 81.31 125 ASP A C 1
ATOM 982 O O . ASP A 1 125 ? -10.338 -3.451 -9.828 1.00 81.31 125 ASP A O 1
ATOM 986 N N . LYS A 1 126 ? -9.450 -2.592 -11.721 1.00 79.56 126 LYS A N 1
ATOM 987 C CA . LYS A 1 126 ? -9.816 -1.204 -11.443 1.00 79.56 126 LYS A CA 1
ATOM 988 C C . LYS A 1 126 ? -11.314 -1.055 -11.295 1.00 79.56 126 LYS A C 1
ATOM 990 O O . LYS A 1 126 ? -11.752 -0.211 -10.528 1.00 79.56 126 LYS A O 1
ATOM 995 N N . LYS A 1 127 ? -12.114 -1.828 -12.034 1.00 77.75 127 LYS A N 1
ATOM 996 C CA . LYS A 1 127 ? -13.571 -1.732 -11.958 1.00 77.75 127 LYS A CA 1
ATOM 997 C C . LYS A 1 127 ? -14.070 -2.273 -10.637 1.00 77.75 127 LYS A C 1
ATOM 999 O O . LYS A 1 127 ? -14.950 -1.654 -10.101 1.00 77.75 127 LYS A O 1
ATOM 1004 N N . THR A 1 128 ? -13.541 -3.328 -10.052 1.00 72.75 128 THR A N 1
ATOM 1005 C CA . THR A 1 128 ? -13.931 -3.830 -8.731 1.00 72.75 128 THR A CA 1
ATOM 1006 C C . TH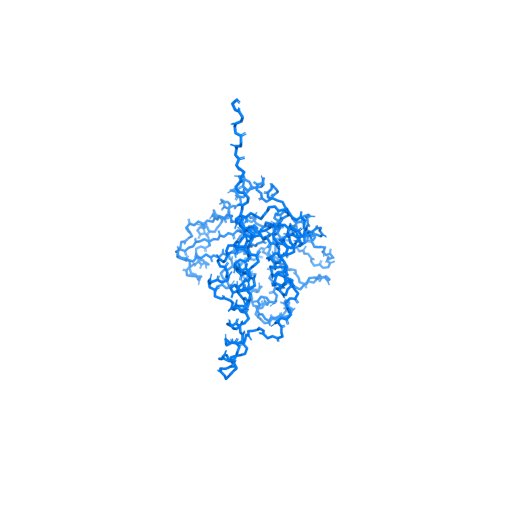R A 1 128 ? -13.400 -2.897 -7.654 1.00 72.75 128 THR A C 1
ATOM 1008 O O . THR A 1 128 ? -14.158 -2.486 -6.776 1.00 72.75 128 THR A O 1
ATOM 1011 N N . ALA A 1 129 ? -12.153 -2.436 -7.813 1.00 73.25 129 ALA A N 1
ATOM 1012 C CA . ALA A 1 129 ? -11.596 -1.379 -6.986 1.00 73.25 129 ALA A CA 1
ATOM 1013 C C . ALA A 1 129 ? -12.489 -0.131 -7.008 1.00 73.25 129 ALA A C 1
ATOM 1015 O O . ALA A 1 129 ? -12.698 0.429 -5.947 1.00 73.25 129 ALA A O 1
ATOM 1016 N N . THR A 1 130 ? -13.070 0.258 -8.162 1.00 68.25 130 THR A N 1
ATOM 1017 C CA . THR A 1 130 ? -13.820 1.523 -8.357 1.00 68.25 130 THR A CA 1
ATOM 1018 C C . THR A 1 130 ? -15.348 1.451 -8.474 1.00 68.25 130 THR A C 1
ATOM 1020 O O . THR A 1 130 ? -16.051 2.447 -8.314 1.00 68.25 130 THR A O 1
ATOM 1023 N N . SER A 1 131 ? -15.915 0.276 -8.694 1.00 53.62 131 SER A N 1
ATOM 1024 C CA . SER A 1 131 ? -17.365 0.039 -8.769 1.00 53.62 131 SER A CA 1
ATOM 1025 C C . SER A 1 131 ? -17.972 0.084 -7.377 1.00 53.62 131 SER A C 1
ATOM 1027 O O . SER A 1 131 ? -19.092 0.562 -7.215 1.00 53.62 131 SER A O 1
ATOM 1029 N N . GLY A 1 132 ? -17.183 -0.273 -6.359 1.00 51.12 132 GLY A N 1
ATOM 1030 C CA . GLY A 1 132 ? -17.423 0.129 -4.980 1.00 51.12 132 GLY A CA 1
ATOM 1031 C C . GLY A 1 132 ? -17.110 1.608 -4.714 1.00 51.12 132 GLY A C 1
ATOM 1032 O O . GLY A 1 132 ? -17.761 2.212 -3.865 1.00 51.12 132 GLY A O 1
ATOM 1033 N N . THR A 1 133 ? -16.177 2.254 -5.431 1.00 54.94 133 THR A N 1
ATOM 1034 C CA . THR A 1 133 ? -15.646 3.558 -4.987 1.00 54.94 133 THR A CA 1
ATOM 1035 C C . THR A 1 133 ? -16.553 4.754 -5.114 1.00 54.94 133 THR A C 1
ATOM 1037 O O . THR A 1 133 ? -16.394 5.686 -4.328 1.00 54.94 133 THR A O 1
ATOM 1040 N N . ASN A 1 134 ? -17.527 4.770 -6.019 1.00 63.41 134 ASN A N 1
ATOM 1041 C CA . ASN A 1 134 ? -18.338 5.981 -6.121 1.00 63.41 134 ASN A CA 1
ATOM 1042 C C . ASN A 1 134 ? -19.476 6.055 -5.107 1.00 63.41 134 ASN A C 1
ATOM 1044 O O . ASN A 1 134 ? -19.764 7.149 -4.635 1.00 63.41 134 ASN A O 1
ATOM 1048 N N . ALA A 1 135 ? -20.096 4.938 -4.730 1.00 69.69 135 ALA A N 1
ATOM 1049 C CA . ALA A 1 135 ? -21.171 4.945 -3.736 1.00 69.69 135 ALA A CA 1
ATOM 1050 C C . ALA A 1 135 ? -20.760 4.246 -2.439 1.00 69.69 135 ALA A C 1
ATOM 1052 O O . ALA A 1 135 ? -20.918 4.828 -1.368 1.00 69.69 135 ALA A O 1
ATOM 1053 N N . ALA A 1 136 ? -20.194 3.039 -2.517 1.00 77.31 136 ALA A N 1
ATOM 1054 C CA . ALA A 1 136 ? -19.833 2.273 -1.329 1.00 77.31 136 ALA A CA 1
ATOM 1055 C C . ALA A 1 136 ? -18.632 2.883 -0.594 1.00 77.31 136 ALA A C 1
ATOM 1057 O O . ALA A 1 136 ? -18.707 3.028 0.621 1.00 77.31 136 ALA A O 1
ATOM 1058 N N . ASN A 1 137 ? -17.585 3.345 -1.288 1.00 79.69 137 ASN A N 1
ATOM 1059 C CA . ASN A 1 137 ? -16.456 3.985 -0.604 1.00 79.69 137 ASN A CA 1
ATOM 1060 C C . ASN A 1 137 ? -16.810 5.384 -0.119 1.00 79.69 137 ASN A C 1
ATOM 1062 O O . ASN A 1 137 ? -16.410 5.740 0.980 1.00 79.69 137 ASN A O 1
ATOM 1066 N N . LYS A 1 138 ? -17.629 6.149 -0.859 1.00 83.75 138 LYS A N 1
ATOM 1067 C CA . LYS A 1 138 ? -18.182 7.406 -0.326 1.00 83.75 138 LYS A CA 1
ATOM 1068 C C . LYS A 1 138 ? -19.014 7.154 0.928 1.00 83.75 138 LYS A C 1
ATOM 1070 O O . LYS A 1 138 ? -18.871 7.883 1.903 1.00 83.75 138 LYS A O 1
ATOM 1075 N N . ALA A 1 139 ? -19.845 6.110 0.935 1.00 87.50 139 ALA A N 1
ATOM 1076 C CA . ALA A 1 139 ? -20.615 5.723 2.110 1.00 87.50 139 ALA A CA 1
ATOM 1077 C C . ALA A 1 139 ? -19.713 5.258 3.262 1.00 87.50 139 ALA A C 1
ATOM 1079 O O . ALA A 1 139 ? -19.962 5.635 4.403 1.00 87.50 139 ALA A O 1
ATOM 1080 N N . LEU A 1 140 ? -18.662 4.485 2.980 1.00 88.31 140 LEU A N 1
ATOM 1081 C CA . LEU A 1 140 ? -17.690 4.031 3.971 1.00 88.31 140 LEU A CA 1
ATOM 1082 C C . LEU A 1 140 ? -16.925 5.208 4.579 1.00 88.31 140 LEU A C 1
ATOM 1084 O O . LEU A 1 140 ? -16.936 5.361 5.794 1.00 88.31 140 LEU A O 1
ATOM 1088 N N . SER A 1 141 ? -16.320 6.065 3.754 1.00 91.50 141 SER A N 1
ATOM 1089 C CA . SER A 1 141 ? -15.607 7.266 4.196 1.00 91.50 141 SER A CA 1
ATOM 1090 C C . SER A 1 141 ? -16.515 8.209 4.978 1.00 91.50 141 SER A C 1
ATOM 1092 O O . SER A 1 141 ? -16.106 8.713 6.018 1.00 91.50 141 SER A O 1
ATOM 1094 N N . LYS A 1 142 ? -17.768 8.395 4.540 1.00 93.75 142 LYS A N 1
ATOM 1095 C CA . LYS A 1 142 ? -18.760 9.196 5.267 1.00 93.75 142 LYS A CA 1
ATOM 1096 C C . LYS A 1 142 ? -19.080 8.597 6.637 1.00 93.75 142 LYS A C 1
ATOM 1098 O O . LYS A 1 142 ? -18.973 9.299 7.636 1.00 93.75 142 LYS A O 1
ATOM 1103 N N . LYS A 1 143 ? -19.417 7.305 6.703 1.00 95.12 143 LYS A N 1
ATOM 1104 C CA . LYS A 1 143 ? -19.697 6.611 7.971 1.00 95.12 143 LYS A CA 1
ATOM 1105 C C . LYS A 1 143 ? -18.487 6.619 8.904 1.00 95.12 143 LYS A C 1
ATOM 1107 O O . LYS A 1 143 ? -18.644 6.792 10.106 1.00 95.12 143 LYS A O 1
ATOM 1112 N N . ALA A 1 144 ? -17.285 6.448 8.358 1.00 95.94 144 ALA A N 1
ATOM 1113 C CA . ALA A 1 144 ? -16.045 6.523 9.116 1.00 95.94 144 ALA A CA 1
ATOM 1114 C C . ALA A 1 144 ? -15.810 7.938 9.659 1.00 95.94 144 ALA A C 1
ATOM 1116 O O . ALA A 1 144 ? -15.513 8.084 10.838 1.00 95.94 144 ALA A O 1
ATOM 1117 N N . PHE A 1 145 ? -16.013 8.979 8.848 1.00 97.56 145 PHE A N 1
ATOM 1118 C CA . PHE A 1 145 ? -15.934 10.366 9.305 1.00 97.56 145 PHE A CA 1
ATOM 1119 C C . PHE A 1 145 ? -16.943 10.648 10.428 1.00 97.56 145 PHE A C 1
ATOM 1121 O O . PHE A 1 145 ? -16.560 11.164 11.474 1.00 97.56 145 PHE A O 1
ATOM 1128 N N . GLU A 1 146 ? -18.208 10.256 10.262 1.00 97.56 146 GLU A N 1
ATOM 1129 C CA . GLU A 1 146 ? -19.258 10.407 11.283 1.00 97.56 146 GLU A CA 1
ATOM 1130 C C . GLU A 1 146 ? -18.916 9.660 12.585 1.00 97.56 146 GLU A C 1
ATOM 1132 O O . GLU A 1 146 ? -19.077 10.203 13.677 1.00 97.56 146 GLU A O 1
ATOM 1137 N N . ALA A 1 147 ? -18.396 8.432 12.485 1.00 97.50 147 ALA A N 1
ATOM 1138 C CA . ALA A 1 147 ? -17.967 7.645 13.638 1.00 97.50 147 ALA A CA 1
ATOM 1139 C C . ALA A 1 147 ? -16.799 8.303 14.381 1.00 97.50 147 ALA A C 1
ATOM 1141 O O . ALA A 1 147 ? -16.842 8.446 15.602 1.00 97.50 147 ALA A O 1
ATOM 1142 N N . LEU A 1 148 ? -15.767 8.724 13.647 1.00 97.31 148 LEU A N 1
ATOM 1143 C CA . LEU A 1 148 ? -14.541 9.270 14.222 1.00 97.31 148 LEU A CA 1
ATOM 1144 C C . LEU A 1 148 ? -14.696 10.716 14.709 1.00 97.31 148 LEU A C 1
ATOM 1146 O O . LEU A 1 148 ? -13.895 11.158 15.520 1.00 97.31 148 LEU A O 1
ATOM 1150 N N . THR A 1 149 ? -15.717 11.449 14.261 1.00 96.62 149 THR A N 1
ATOM 1151 C CA . THR A 1 149 ? -16.031 12.808 14.749 1.00 96.62 149 THR A CA 1
ATOM 1152 C C . THR A 1 149 ? -17.108 12.826 15.835 1.00 96.62 149 THR A C 1
ATOM 1154 O O . THR A 1 149 ? -17.472 13.891 16.337 1.00 96.62 149 THR A O 1
ATOM 1157 N N . ASN A 1 150 ? -17.614 11.657 16.241 1.00 96.94 150 ASN A N 1
ATOM 1158 C CA . ASN A 1 150 ? -18.623 11.562 17.285 1.00 96.94 150 ASN A CA 1
ATOM 1159 C C . ASN A 1 150 ? -18.075 12.058 18.635 1.00 96.94 150 ASN A C 1
ATOM 1161 O O . ASN A 1 150 ? -17.033 11.603 19.110 1.00 96.94 150 ASN A O 1
ATOM 1165 N N . VAL A 1 151 ? -18.829 12.943 19.297 1.00 96.12 151 VAL A N 1
ATOM 1166 C CA . VAL A 1 151 ? -18.452 13.582 20.570 1.00 96.12 151 VAL A CA 1
ATOM 1167 C C . VAL A 1 1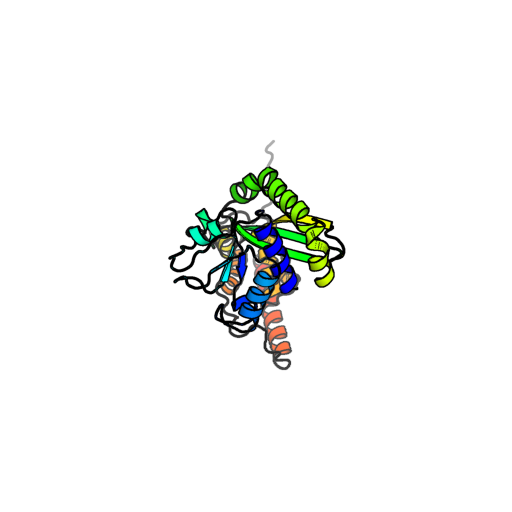51 ? -18.056 12.586 21.665 1.00 96.12 151 VAL A C 1
ATOM 1169 O O . VAL A 1 151 ? -17.186 12.892 22.479 1.00 96.12 151 VAL A O 1
ATOM 1172 N N . LYS A 1 152 ? -18.624 11.372 21.664 1.00 96.56 152 LYS A N 1
ATOM 1173 C CA . LYS A 1 152 ? -18.299 10.335 22.657 1.00 96.56 152 LYS A CA 1
ATOM 1174 C C . LYS A 1 152 ? -16.843 9.863 22.601 1.00 96.56 152 LYS A C 1
ATOM 1176 O O . LYS A 1 152 ? -16.344 9.335 23.589 1.00 96.56 152 LYS A O 1
ATOM 1181 N N . TYR A 1 153 ? -16.159 10.069 21.476 1.00 96.81 153 TYR A N 1
ATOM 1182 C CA . TYR A 1 153 ? -14.757 9.693 21.295 1.00 96.81 153 TYR A CA 1
ATOM 1183 C C . TYR A 1 153 ? -13.781 10.846 21.479 1.00 96.81 153 TYR A C 1
ATOM 1185 O O . TYR A 1 153 ? -12.576 10.623 21.394 1.00 96.81 153 TYR A O 1
ATOM 1193 N N . LYS A 1 154 ? -14.264 12.051 21.804 1.00 95.12 154 LYS A N 1
ATOM 1194 C CA . LYS A 1 154 ? -13.414 13.231 21.990 1.00 95.12 154 LYS A CA 1
ATOM 1195 C C . LYS A 1 154 ? -12.259 12.977 22.964 1.00 95.12 154 LYS A C 1
ATOM 1197 O O . LYS A 1 154 ? -11.130 13.307 22.639 1.00 95.12 154 LYS A O 1
ATOM 1202 N N . GLY A 1 155 ? -12.510 12.306 24.091 1.00 95.06 155 GLY A N 1
ATOM 1203 C CA . GLY A 1 155 ? -11.452 11.970 25.054 1.00 95.06 155 GLY A CA 1
ATOM 1204 C C . GLY A 1 155 ? -10.342 11.085 24.468 1.00 95.06 155 GLY A C 1
ATOM 1205 O O . GLY A 1 155 ? -9.169 11.319 24.735 1.00 95.06 155 GLY A O 1
ATOM 1206 N N . ILE A 1 156 ? -10.693 10.118 23.611 1.00 95.38 156 ILE A N 1
ATOM 1207 C CA . ILE A 1 156 ? -9.713 9.260 22.923 1.00 95.38 156 ILE A CA 1
ATOM 1208 C C . ILE A 1 156 ? -8.910 10.080 21.905 1.00 95.38 156 ILE A C 1
ATOM 1210 O O . ILE A 1 156 ? -7.695 9.928 21.810 1.00 95.38 156 ILE A O 1
ATOM 1214 N N . LEU A 1 157 ? -9.571 10.959 21.149 1.00 95.31 157 LEU A N 1
ATOM 1215 C CA . LEU A 1 157 ? -8.906 11.817 20.165 1.00 95.31 157 LEU A CA 1
ATOM 1216 C C . LEU A 1 157 ? -7.965 12.829 20.832 1.00 95.31 157 LEU A C 1
ATOM 1218 O O . LEU A 1 157 ? -6.844 13.021 20.361 1.00 95.31 157 LEU A O 1
ATOM 1222 N N . ASP A 1 158 ? -8.378 13.404 21.963 1.00 94.00 158 ASP A N 1
ATOM 1223 C CA . ASP A 1 158 ? -7.565 14.318 22.765 1.00 94.00 158 ASP A CA 1
ATOM 1224 C C . ASP A 1 158 ? -6.304 13.609 23.303 1.00 94.00 158 ASP A C 1
ATOM 1226 O O . ASP A 1 158 ? -5.204 14.158 23.197 1.00 94.00 158 ASP A O 1
ATOM 1230 N N . GLU A 1 159 ? -6.414 12.358 23.784 1.00 92.69 159 GLU A N 1
ATOM 1231 C CA . GLU A 1 159 ? -5.253 11.524 24.163 1.00 92.69 159 GLU A CA 1
ATOM 1232 C C . GLU A 1 159 ? -4.285 11.292 22.992 1.00 92.69 159 GLU A C 1
ATOM 1234 O O . GLU A 1 159 ? -3.066 11.246 23.180 1.00 92.69 159 GLU A O 1
ATOM 1239 N N . LEU A 1 160 ? -4.819 11.154 21.776 1.00 92.12 160 LEU A N 1
ATOM 1240 C CA . LEU A 1 160 ? -4.042 11.003 20.545 1.00 92.12 160 LEU A CA 1
ATOM 1241 C C . LEU A 1 160 ? -3.497 12.332 20.005 1.00 92.12 160 LEU A C 1
ATOM 1243 O O . LEU A 1 160 ? -2.785 12.325 19.002 1.00 92.12 160 LEU A O 1
ATOM 1247 N N . LYS A 1 161 ? -3.802 13.461 20.659 1.00 93.44 161 LYS A N 1
ATOM 1248 C CA . LYS A 1 161 ? -3.504 14.825 20.191 1.00 93.44 161 LYS A CA 1
A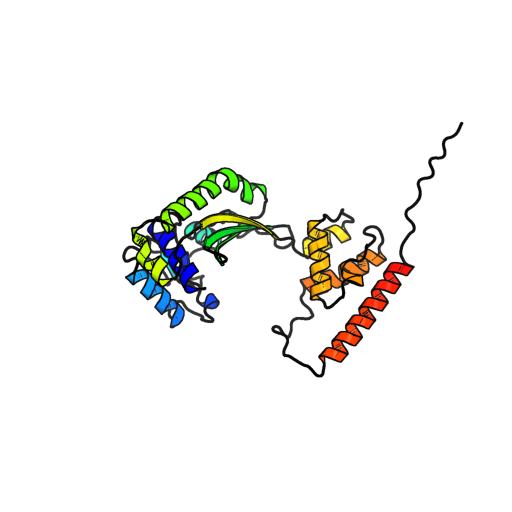TOM 1249 C C . LYS A 1 161 ? -4.159 15.164 18.842 1.00 93.44 161 LYS A C 1
ATOM 1251 O O . LYS A 1 161 ? -3.735 16.102 18.170 1.00 93.44 161 LYS A O 1
ATOM 1256 N N . ILE A 1 162 ? -5.216 14.445 18.466 1.00 93.75 162 ILE A N 1
ATOM 1257 C CA . ILE A 1 162 ? -6.010 14.697 17.261 1.00 93.75 162 ILE A CA 1
ATOM 1258 C C . ILE A 1 162 ? -7.112 15.689 17.633 1.00 93.75 162 ILE A C 1
ATOM 1260 O O . ILE A 1 162 ? -8.182 15.313 18.099 1.00 93.75 162 ILE A O 1
ATOM 1264 N N . LYS A 1 163 ? -6.851 16.986 17.437 1.00 91.06 163 LYS A N 1
ATOM 1265 C CA . LYS A 1 163 ? -7.813 18.047 17.794 1.00 91.06 163 LYS A CA 1
ATOM 1266 C C . LYS A 1 163 ? -9.064 18.037 16.917 1.00 91.06 163 LYS A C 1
ATOM 1268 O O . LYS A 1 163 ? -10.143 18.416 17.368 1.00 91.06 163 LYS A O 1
ATOM 1273 N N . LYS A 1 164 ? -8.899 17.680 15.645 1.00 94.12 164 LYS A N 1
ATOM 1274 C CA . LYS A 1 164 ? -9.949 17.697 14.631 1.00 94.12 164 LYS A CA 1
ATOM 1275 C C . LYS A 1 164 ? -9.569 16.752 13.502 1.00 94.12 164 LYS A C 1
ATOM 1277 O O . LYS A 1 164 ? -8.433 16.781 13.052 1.00 94.12 164 LYS A O 1
ATOM 1282 N N . ILE A 1 165 ? -10.526 15.953 13.047 1.00 96.44 165 ILE A N 1
ATOM 1283 C CA . ILE A 1 165 ? -10.406 15.195 11.801 1.00 96.44 165 ILE A CA 1
ATOM 1284 C C . ILE A 1 165 ? -10.929 16.079 10.675 1.00 96.44 165 ILE A C 1
ATOM 1286 O O . ILE A 1 165 ? -12.053 16.579 10.752 1.00 96.44 165 ILE A O 1
ATOM 1290 N N . ASP A 1 166 ? -10.117 16.282 9.645 1.00 95.94 166 ASP A N 1
ATOM 1291 C CA . ASP A 1 166 ? -10.448 17.170 8.533 1.00 95.94 166 ASP A CA 1
ATOM 1292 C C . ASP A 1 166 ? -11.189 16.429 7.426 1.00 95.94 166 ASP A C 1
ATOM 1294 O O . ASP A 1 166 ? -12.214 16.903 6.935 1.00 95.94 166 ASP A O 1
ATOM 1298 N N . LYS A 1 167 ? -10.707 15.237 7.068 1.00 95.69 167 LYS A N 1
ATOM 1299 C CA . LYS A 1 167 ? -11.329 14.375 6.059 1.00 95.69 167 LYS A CA 1
ATOM 1300 C C . LYS A 1 167 ? -11.058 12.905 6.360 1.00 95.69 167 LYS A C 1
ATOM 1302 O O . LYS A 1 167 ? -10.019 12.541 6.905 1.00 95.69 167 LYS A O 1
ATOM 1307 N N . VAL A 1 168 ? -11.991 12.060 5.937 1.00 96.12 168 VAL A N 1
ATOM 1308 C CA . VAL A 1 168 ? -11.762 10.627 5.738 1.00 96.12 168 VAL A CA 1
ATOM 1309 C C . VAL A 1 168 ? -12.088 10.331 4.286 1.00 96.12 168 VAL A C 1
ATOM 1311 O O . VAL A 1 168 ? -13.145 10.739 3.804 1.00 96.12 168 VAL A O 1
ATOM 1314 N N . PHE A 1 169 ? -11.191 9.663 3.576 1.00 92.81 169 PHE A N 1
ATOM 1315 C CA . PHE A 1 169 ? -11.347 9.391 2.150 1.00 92.81 169 PHE A CA 1
ATOM 1316 C C . PHE A 1 169 ? -10.749 8.036 1.794 1.00 92.81 169 PHE A C 1
ATOM 1318 O O . PHE A 1 169 ? -9.964 7.476 2.556 1.00 92.81 169 PHE A O 1
ATOM 1325 N N . VAL A 1 170 ? -11.172 7.484 0.659 1.00 89.94 170 VAL A N 1
ATOM 1326 C CA . VAL A 1 170 ? -10.525 6.305 0.090 1.00 89.94 170 VAL A CA 1
ATOM 1327 C C . VAL A 1 170 ? -9.594 6.742 -1.024 1.00 89.94 170 VAL A C 1
ATOM 1329 O O . VAL A 1 170 ? -10.039 7.394 -1.968 1.00 89.94 170 VAL A O 1
ATOM 1332 N N . ASP A 1 171 ? -8.332 6.360 -0.897 1.00 90.25 171 ASP A N 1
ATOM 1333 C CA . ASP A 1 171 ? -7.317 6.506 -1.926 1.00 90.25 171 ASP A CA 1
ATOM 1334 C C . ASP A 1 171 ? -7.140 5.191 -2.694 1.00 90.25 171 ASP A C 1
ATOM 1336 O O . ASP A 1 171 ? -7.346 4.103 -2.145 1.00 90.25 171 ASP A O 1
ATOM 1340 N N . ILE A 1 172 ? -6.817 5.293 -3.983 1.00 89.12 172 ILE A N 1
ATOM 1341 C CA . ILE A 1 172 ? -6.582 4.132 -4.840 1.00 89.12 172 ILE A CA 1
ATOM 1342 C C . ILE A 1 172 ? -5.302 4.345 -5.619 1.00 89.12 172 ILE A C 1
ATOM 1344 O O . ILE A 1 172 ? -5.240 5.159 -6.540 1.00 89.12 172 ILE A O 1
ATOM 1348 N N . GLU A 1 173 ? -4.326 3.513 -5.316 1.00 90.12 173 GLU A N 1
ATOM 1349 C CA . GLU A 1 173 ? -3.041 3.495 -5.984 1.00 90.12 173 GLU A CA 1
ATOM 1350 C C . GLU A 1 173 ? -2.970 2.291 -6.927 1.00 90.12 173 GLU A C 1
ATOM 1352 O O . GLU A 1 173 ? -3.430 1.196 -6.599 1.00 90.12 173 GLU A O 1
ATOM 1357 N N . THR A 1 174 ? -2.416 2.483 -8.124 1.00 91.88 174 THR A N 1
ATOM 1358 C CA . THR A 1 174 ? -2.157 1.366 -9.041 1.00 91.88 174 THR A CA 1
ATOM 1359 C C . THR A 1 174 ? -0.765 0.824 -8.758 1.00 91.88 174 THR A C 1
ATOM 1361 O O . THR A 1 174 ? 0.212 1.557 -8.847 1.00 91.88 174 THR A O 1
ATOM 1364 N N . ILE A 1 175 ? -0.678 -0.461 -8.439 1.00 92.19 175 ILE A N 1
ATOM 1365 C CA . ILE A 1 175 ? 0.579 -1.192 -8.321 1.00 92.19 175 ILE A CA 1
ATOM 1366 C C . ILE A 1 175 ? 0.865 -1.803 -9.686 1.00 92.19 175 ILE A C 1
ATOM 1368 O O . ILE A 1 175 ? 0.078 -2.611 -10.179 1.00 92.19 175 ILE A O 1
ATOM 1372 N N . ILE A 1 176 ? 1.992 -1.434 -10.286 1.00 94.19 176 ILE A N 1
ATOM 1373 C CA . ILE A 1 176 ? 2.462 -1.984 -11.558 1.00 94.19 176 ILE A CA 1
ATOM 1374 C C . ILE A 1 176 ? 3.674 -2.869 -11.252 1.00 94.19 176 ILE A C 1
ATOM 1376 O O . ILE A 1 176 ? 4.750 -2.341 -10.973 1.00 94.19 176 ILE A O 1
ATOM 1380 N N . PRO A 1 177 ? 3.530 -4.204 -11.277 1.00 93.12 177 PRO A N 1
ATOM 1381 C CA . PRO A 1 177 ? 4.654 -5.094 -11.026 1.00 93.12 177 PRO A CA 1
ATOM 1382 C C . PRO A 1 177 ? 5.713 -4.990 -12.123 1.00 93.12 177 PRO A C 1
ATOM 1384 O O . PRO A 1 177 ? 5.382 -4.944 -13.309 1.00 93.12 177 PRO A O 1
ATOM 1387 N N . THR A 1 178 ? 6.990 -5.084 -11.754 1.00 93.94 178 THR A N 1
ATOM 1388 C CA . THR A 1 178 ? 8.109 -5.113 -12.709 1.00 93.94 178 THR A CA 1
ATOM 1389 C C . THR A 1 178 ? 7.942 -6.206 -13.770 1.00 93.94 178 THR A C 1
ATOM 1391 O O . THR A 1 178 ? 8.216 -5.983 -14.951 1.00 93.94 178 THR A O 1
ATOM 1394 N N . GLN A 1 179 ? 7.395 -7.373 -13.399 1.00 95.44 179 GLN A N 1
ATOM 1395 C CA . GLN A 1 179 ? 7.128 -8.446 -14.362 1.00 95.44 179 GLN A CA 1
ATOM 1396 C C . GLN A 1 179 ? 6.118 -8.048 -15.444 1.00 95.44 179 GLN A C 1
ATOM 1398 O O . GLN A 1 179 ? 6.265 -8.480 -16.589 1.00 95.44 179 GLN A O 1
ATOM 1403 N N . HIS A 1 180 ? 5.123 -7.217 -15.123 1.00 96.06 180 HIS A N 1
ATOM 1404 C CA . HIS A 1 180 ? 4.165 -6.728 -16.114 1.00 96.06 180 HIS A CA 1
ATOM 1405 C C . HIS A 1 180 ? 4.888 -5.952 -17.224 1.00 96.06 180 HIS A C 1
ATOM 1407 O O . HIS A 1 180 ? 4.658 -6.178 -18.416 1.00 96.06 180 HIS A O 1
ATOM 1413 N N . ILE A 1 181 ? 5.827 -5.090 -16.827 1.00 96.69 181 ILE A N 1
ATOM 1414 C CA . ILE A 1 181 ? 6.648 -4.282 -17.733 1.00 96.69 181 ILE A CA 1
ATOM 1415 C C . ILE A 1 181 ? 7.568 -5.185 -18.561 1.00 96.69 181 ILE A C 1
ATOM 1417 O O . ILE A 1 181 ? 7.600 -5.062 -19.785 1.00 96.69 181 ILE A O 1
ATOM 1421 N N . ILE A 1 182 ? 8.245 -6.150 -17.927 1.00 96.50 182 ILE A N 1
ATOM 1422 C CA . ILE A 1 182 ? 9.072 -7.158 -18.613 1.00 96.50 182 ILE A CA 1
ATOM 1423 C C . ILE A 1 182 ? 8.257 -7.887 -19.692 1.00 96.50 182 ILE A C 1
ATOM 1425 O O . ILE A 1 182 ? 8.671 -7.956 -20.851 1.00 96.50 182 ILE A O 1
ATOM 1429 N N . ASN A 1 183 ? 7.067 -8.381 -19.342 1.00 96.00 183 ASN A N 1
ATOM 1430 C CA . ASN A 1 183 ? 6.182 -9.088 -20.269 1.00 96.00 183 ASN A CA 1
ATOM 1431 C C . ASN A 1 183 ? 5.757 -8.197 -21.445 1.00 96.00 183 ASN A C 1
ATOM 1433 O O . ASN A 1 183 ? 5.672 -8.667 -22.584 1.00 96.00 183 ASN A O 1
ATOM 1437 N N . LYS A 1 184 ? 5.508 -6.905 -21.200 1.00 95.81 184 LYS A N 1
ATOM 1438 C CA . LYS A 1 184 ? 5.210 -5.935 -22.259 1.00 95.81 184 LYS A CA 1
ATOM 1439 C C . LYS A 1 184 ? 6.397 -5.689 -23.181 1.00 95.81 184 LYS A C 1
ATOM 1441 O O . LYS A 1 184 ? 6.197 -5.705 -24.395 1.00 95.81 184 LYS A O 1
ATOM 1446 N N . LEU A 1 185 ? 7.599 -5.511 -22.636 1.00 95.81 185 LEU A N 1
ATOM 1447 C CA . LEU A 1 185 ? 8.825 -5.308 -23.412 1.00 95.81 185 LEU A CA 1
ATOM 1448 C C . LEU A 1 185 ? 9.122 -6.514 -24.315 1.00 95.81 185 LEU A C 1
ATOM 1450 O O . LEU A 1 185 ? 9.305 -6.348 -25.520 1.00 95.81 185 LEU A O 1
ATOM 1454 N N . ILE A 1 186 ? 9.070 -7.733 -23.766 1.00 94.69 186 ILE A N 1
ATOM 1455 C CA . ILE A 1 186 ? 9.244 -8.982 -24.532 1.00 94.69 186 ILE A CA 1
ATOM 1456 C C . ILE A 1 186 ? 8.166 -9.105 -25.615 1.00 94.69 186 ILE A C 1
ATOM 1458 O O . ILE A 1 186 ? 8.455 -9.429 -26.767 1.00 94.69 186 ILE A O 1
ATOM 1462 N N . GLY A 1 187 ? 6.916 -8.801 -25.260 1.00 93.69 187 GLY A N 1
ATOM 1463 C CA . GLY A 1 187 ? 5.780 -8.815 -26.177 1.00 93.69 187 GLY A CA 1
ATOM 1464 C C . GLY A 1 187 ? 5.737 -7.647 -27.167 1.00 93.69 187 GLY A C 1
ATOM 1465 O O . GLY A 1 187 ? 4.758 -7.549 -27.907 1.00 93.69 187 GLY A O 1
ATOM 1466 N N . LYS A 1 188 ? 6.741 -6.753 -27.170 1.00 91.06 188 LYS A N 1
ATOM 1467 C CA . LYS A 1 188 ? 6.805 -5.529 -27.992 1.00 91.06 188 LYS A CA 1
ATOM 1468 C C . LYS A 1 188 ? 5.536 -4.672 -27.897 1.00 91.06 188 LYS A C 1
ATOM 1470 O O . LYS A 1 188 ? 5.074 -4.088 -28.878 1.00 91.06 188 LYS A O 1
ATOM 1475 N N . LYS A 1 189 ? 4.931 -4.633 -26.710 1.00 92.94 189 LYS A N 1
ATOM 1476 C CA . LYS A 1 189 ? 3.748 -3.823 -26.414 1.00 92.94 189 LYS A CA 1
ATOM 1477 C C . LYS A 1 189 ? 4.177 -2.410 -26.029 1.00 92.94 189 LYS A C 1
ATOM 1479 O O . LYS A 1 189 ? 5.246 -2.199 -25.466 1.00 92.94 189 LYS A O 1
ATOM 1484 N N . LYS A 1 190 ? 3.305 -1.438 -26.300 1.00 92.69 190 LYS A N 1
ATOM 1485 C CA . LYS A 1 190 ? 3.522 -0.048 -25.893 1.00 92.69 190 LYS A CA 1
ATOM 1486 C C . LYS A 1 190 ? 3.582 0.060 -24.364 1.00 92.69 190 LYS A C 1
ATOM 1488 O O . LYS A 1 190 ? 2.685 -0.443 -23.684 1.00 92.69 190 LYS A O 1
ATOM 1493 N N . ILE A 1 191 ? 4.600 0.764 -23.874 1.00 93.56 191 ILE A N 1
ATOM 1494 C CA . ILE A 1 191 ? 4.759 1.147 -22.469 1.00 93.56 191 ILE A CA 1
ATOM 1495 C C . ILE A 1 191 ? 3.967 2.438 -22.211 1.00 93.56 191 ILE A C 1
ATOM 1497 O O . ILE A 1 191 ? 4.025 3.387 -23.000 1.00 93.56 191 ILE A O 1
ATOM 1501 N N . ALA A 1 192 ? 3.153 2.438 -21.161 1.00 93.56 192 ALA A N 1
ATOM 1502 C CA . ALA A 1 192 ? 2.345 3.566 -20.715 1.00 93.56 192 ALA A CA 1
ATOM 1503 C C . ALA A 1 192 ? 3.154 4.511 -19.807 1.00 93.56 192 ALA A C 1
ATOM 1505 O O . ALA A 1 192 ? 4.239 4.170 -19.355 1.00 93.56 192 ALA A O 1
ATOM 1506 N N . SER A 1 193 ? 2.653 5.729 -19.574 1.00 92.62 193 SER A N 1
ATOM 1507 C CA . SER A 1 193 ? 3.409 6.761 -18.843 1.00 92.62 193 SER A CA 1
ATOM 1508 C C . SER A 1 193 ? 3.711 6.375 -17.395 1.00 92.62 193 SER A C 1
ATOM 1510 O O . SER A 1 193 ? 4.812 6.605 -16.921 1.00 92.62 193 SER A O 1
ATOM 1512 N N . ASP A 1 194 ? 2.745 5.768 -16.716 1.00 92.75 194 ASP A N 1
ATOM 1513 C CA . ASP A 1 194 ? 2.881 5.239 -15.358 1.00 92.75 194 ASP A CA 1
ATOM 1514 C C . ASP A 1 194 ? 3.915 4.104 -15.282 1.00 92.75 194 ASP A C 1
ATOM 1516 O O . ASP A 1 194 ? 4.697 4.021 -14.340 1.00 92.75 194 ASP A O 1
ATOM 1520 N N . GLU A 1 195 ? 3.988 3.266 -16.314 1.00 94.50 195 GLU A N 1
ATOM 1521 C CA . GLU A 1 195 ? 5.013 2.224 -16.437 1.00 94.50 195 GLU A CA 1
ATOM 1522 C C . GLU A 1 195 ? 6.414 2.810 -16.676 1.00 94.50 195 GLU A C 1
ATOM 1524 O O . GLU A 1 195 ? 7.398 2.265 -16.179 1.00 94.50 195 GLU A O 1
ATOM 1529 N N . LEU A 1 196 ? 6.521 3.934 -17.398 1.00 93.75 196 LEU A N 1
ATOM 1530 C CA . LEU A 1 196 ? 7.789 4.660 -17.552 1.00 93.75 196 LEU A CA 1
ATOM 1531 C C . LEU A 1 196 ? 8.290 5.204 -16.213 1.00 93.75 196 LEU A C 1
ATOM 1533 O O . LEU A 1 196 ? 9.490 5.162 -15.953 1.00 93.75 196 LEU A O 1
ATOM 1537 N N . ASP A 1 197 ? 7.386 5.689 -15.364 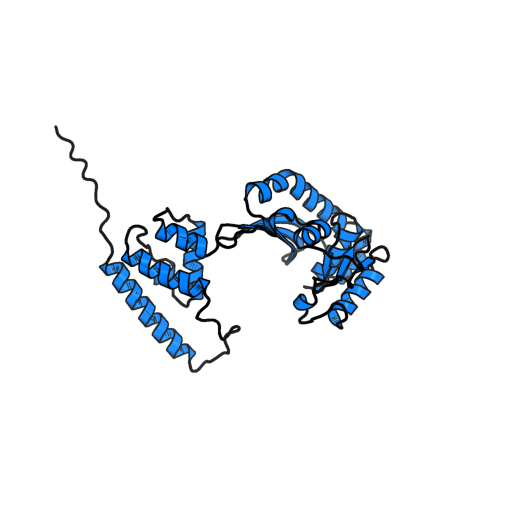1.00 92.19 197 ASP A N 1
ATOM 1538 C CA . ASP A 1 197 ? 7.737 6.183 -14.032 1.00 92.19 197 ASP A CA 1
ATOM 1539 C C . ASP A 1 197 ? 8.236 5.048 -13.126 1.00 92.19 197 ASP A C 1
ATOM 1541 O O . ASP A 1 197 ? 9.211 5.224 -12.395 1.00 92.19 197 ASP A O 1
ATOM 1545 N N . VAL A 1 198 ? 7.667 3.843 -13.248 1.00 92.44 198 VAL A N 1
ATOM 1546 C CA . VAL A 1 198 ? 8.206 2.650 -12.575 1.00 92.44 198 VAL A CA 1
ATOM 1547 C C . VAL A 1 198 ? 9.604 2.306 -13.084 1.00 92.44 198 VAL A C 1
ATOM 1549 O O . VAL A 1 198 ? 10.504 2.113 -12.272 1.00 92.44 198 VAL A O 1
ATOM 1552 N N . ILE A 1 199 ? 9.827 2.287 -14.404 1.00 93.75 199 ILE A N 1
ATOM 1553 C CA . ILE A 1 199 ? 11.162 2.040 -14.979 1.00 93.75 199 ILE A CA 1
ATOM 1554 C C . ILE A 1 199 ? 12.177 3.056 -14.432 1.00 93.75 199 ILE A C 1
ATOM 1556 O O . ILE A 1 199 ? 13.248 2.667 -13.970 1.00 93.75 199 ILE A O 1
ATOM 1560 N N . ARG A 1 200 ? 11.831 4.349 -14.423 1.00 92.12 200 ARG A N 1
ATOM 1561 C CA . ARG A 1 200 ? 12.675 5.425 -13.870 1.00 92.12 200 ARG A CA 1
ATOM 1562 C C . ARG A 1 200 ? 13.047 5.174 -12.414 1.00 92.12 200 ARG A C 1
ATOM 1564 O O . ARG A 1 200 ? 14.222 5.283 -12.068 1.00 92.12 200 ARG A O 1
ATOM 1571 N N . ASN A 1 201 ? 12.069 4.805 -11.589 1.00 89.00 201 ASN A N 1
ATOM 1572 C CA . ASN A 1 201 ? 12.293 4.494 -10.180 1.00 89.00 201 ASN A CA 1
ATOM 1573 C C . ASN A 1 201 ? 13.212 3.281 -10.007 1.00 89.00 201 ASN A C 1
ATOM 1575 O O . ASN A 1 201 ? 14.080 3.308 -9.140 1.00 89.00 201 ASN A O 1
ATOM 1579 N N . VAL A 1 202 ? 13.084 2.253 -10.853 1.00 90.50 202 VAL A N 1
ATOM 1580 C CA . VAL A 1 202 ? 14.000 1.103 -10.843 1.00 90.50 202 VAL A CA 1
ATOM 1581 C C . VAL A 1 202 ? 15.436 1.545 -11.143 1.00 90.50 202 VAL A C 1
ATOM 1583 O O . VAL A 1 202 ? 16.351 1.159 -10.416 1.00 90.50 202 VAL A O 1
ATOM 1586 N N . PHE A 1 203 ? 15.656 2.386 -12.160 1.00 89.62 203 PHE A N 1
ATOM 1587 C CA . PHE A 1 203 ? 16.993 2.916 -12.457 1.00 89.62 203 PHE A CA 1
ATOM 1588 C C . PHE A 1 203 ? 17.551 3.748 -11.298 1.00 89.62 203 PHE A C 1
ATOM 1590 O O . PHE A 1 203 ? 18.687 3.530 -10.880 1.00 89.62 203 PHE A O 1
ATOM 1597 N N . TYR A 1 204 ? 16.747 4.659 -10.751 1.00 85.44 204 TYR A N 1
ATOM 1598 C CA . TYR A 1 204 ? 17.156 5.506 -9.633 1.00 85.44 204 TYR A CA 1
ATOM 1599 C C . TYR A 1 204 ? 17.531 4.678 -8.395 1.00 85.44 204 TYR A C 1
ATOM 1601 O O . TYR A 1 204 ? 18.609 4.848 -7.830 1.00 85.44 204 TYR A O 1
ATOM 1609 N N . ASN A 1 205 ? 16.688 3.711 -8.022 1.00 82.81 205 ASN A N 1
ATOM 1610 C CA . ASN A 1 205 ? 16.926 2.829 -6.876 1.00 82.81 205 ASN A CA 1
ATOM 1611 C C . ASN A 1 205 ? 18.099 1.863 -7.094 1.00 82.81 205 ASN A C 1
ATOM 1613 O O . ASN A 1 205 ? 18.668 1.368 -6.126 1.00 82.81 205 ASN A O 1
ATOM 1617 N N . SER A 1 206 ? 18.490 1.627 -8.350 1.00 82.69 206 SER A N 1
ATOM 1618 C CA . SER A 1 206 ? 19.697 0.869 -8.701 1.00 82.69 206 SER A CA 1
ATOM 1619 C C . SER A 1 206 ? 20.981 1.712 -8.632 1.00 82.69 206 SER A C 1
ATOM 1621 O O . SER A 1 206 ? 22.056 1.196 -8.926 1.00 82.69 206 SER A O 1
ATOM 1623 N N . GLY A 1 207 ? 20.888 2.994 -8.256 1.00 81.81 207 GLY A N 1
ATOM 1624 C CA . GLY A 1 207 ? 22.029 3.903 -8.102 1.00 81.81 207 GLY A CA 1
ATOM 1625 C C . GLY A 1 207 ? 22.391 4.704 -9.355 1.00 81.81 207 GLY A C 1
ATOM 1626 O O . GLY A 1 207 ? 23.404 5.401 -9.352 1.00 81.81 207 GLY A O 1
ATOM 1627 N N . PHE A 1 208 ? 21.590 4.633 -10.422 1.00 88.31 208 PHE A N 1
ATOM 1628 C CA . PHE A 1 208 ? 21.840 5.398 -11.644 1.00 88.31 208 PHE A CA 1
ATOM 1629 C C . PHE A 1 208 ? 21.348 6.845 -11.533 1.00 88.31 208 PHE A C 1
ATOM 1631 O O . PHE A 1 208 ? 20.338 7.142 -10.891 1.00 88.31 208 PHE A O 1
ATOM 1638 N N . THR A 1 209 ? 22.045 7.756 -12.210 1.00 88.81 209 THR A N 1
ATOM 1639 C CA . THR A 1 209 ? 21.698 9.177 -12.257 1.00 88.81 209 THR A CA 1
ATOM 1640 C C . THR A 1 209 ? 20.533 9.459 -13.213 1.00 88.81 209 THR A C 1
ATOM 1642 O O . THR A 1 209 ? 20.109 8.609 -14.005 1.00 88.81 209 THR A O 1
ATOM 1645 N N . GLU A 1 210 ? 20.049 10.707 -13.202 1.00 89.06 210 GLU A N 1
ATOM 1646 C CA . GLU A 1 210 ? 19.019 11.194 -14.132 1.00 89.06 210 GLU A CA 1
ATOM 1647 C C . GLU A 1 210 ? 19.391 11.014 -15.609 1.00 89.06 210 GLU A C 1
ATOM 1649 O O . GLU A 1 210 ? 18.504 10.899 -16.452 1.00 89.06 210 GLU A O 1
ATOM 1654 N N . ARG A 1 211 ? 20.687 10.930 -15.943 1.00 91.94 211 ARG A N 1
ATOM 1655 C CA . ARG A 1 211 ? 21.140 10.739 -17.329 1.00 91.94 211 ARG A CA 1
ATOM 1656 C C . ARG A 1 211 ? 20.642 9.430 -17.924 1.00 91.94 211 ARG A C 1
ATOM 1658 O O . ARG A 1 211 ? 20.301 9.402 -19.105 1.00 91.94 211 ARG A O 1
ATOM 1665 N N . LEU A 1 212 ? 20.625 8.363 -17.125 1.00 89.62 212 LEU A N 1
ATOM 1666 C CA . LEU A 1 212 ? 20.140 7.061 -17.563 1.00 89.62 212 LEU A CA 1
ATOM 1667 C C . LEU A 1 212 ? 18.669 6.855 -17.194 1.00 89.62 212 LEU A C 1
ATOM 1669 O O . LEU A 1 212 ? 17.917 6.340 -18.018 1.00 89.62 212 LEU A O 1
ATOM 1673 N N . SER A 1 213 ? 18.226 7.294 -16.010 1.00 87.38 213 SER A N 1
ATOM 1674 C CA . SER A 1 213 ? 16.827 7.102 -15.607 1.00 87.38 213 SER A CA 1
ATOM 1675 C C . SER A 1 213 ? 15.851 7.889 -16.493 1.00 87.38 213 SER A C 1
ATOM 1677 O O . SER A 1 213 ? 14.788 7.372 -16.830 1.00 87.38 213 SER A O 1
ATOM 1679 N N . ALA A 1 214 ? 16.220 9.087 -16.960 1.00 88.50 214 ALA A N 1
ATOM 1680 C CA . ALA A 1 214 ? 15.423 9.881 -17.897 1.00 88.50 214 ALA A CA 1
ATOM 1681 C C . ALA A 1 214 ? 15.784 9.646 -19.377 1.00 88.50 214 ALA A C 1
ATOM 1683 O O . ALA A 1 214 ? 15.312 10.387 -20.243 1.00 88.50 214 ALA A O 1
ATOM 1684 N N . TYR A 1 215 ? 16.606 8.638 -19.688 1.00 92.25 215 TYR A N 1
ATOM 1685 C CA . TYR A 1 215 ? 17.039 8.371 -21.057 1.00 92.25 215 TYR A CA 1
ATOM 1686 C C . TYR A 1 215 ? 15.856 8.006 -21.970 1.00 92.25 215 TYR A C 1
ATOM 1688 O O . TYR A 1 215 ? 14.973 7.222 -21.617 1.00 92.25 215 TYR A O 1
ATOM 1696 N N . GLU A 1 216 ? 15.844 8.551 -23.188 1.00 91.75 216 GLU A N 1
ATOM 1697 C CA . GLU A 1 216 ? 14.820 8.256 -24.196 1.00 91.75 216 GLU A CA 1
ATOM 1698 C C . GLU A 1 216 ? 15.095 6.910 -24.889 1.00 91.75 216 GLU A C 1
ATOM 1700 O O . GLU A 1 216 ? 15.653 6.844 -25.989 1.00 91.75 216 GLU A O 1
ATOM 1705 N N . PHE A 1 217 ? 14.717 5.814 -24.227 1.00 92.75 217 PHE A N 1
ATOM 1706 C CA . PHE A 1 217 ? 14.863 4.461 -24.768 1.00 92.75 217 PHE A CA 1
ATOM 1707 C C . PHE A 1 217 ? 14.013 4.233 -26.030 1.00 92.75 217 PHE A C 1
ATOM 1709 O O . PHE A 1 217 ? 12.844 4.621 -26.110 1.00 92.75 217 PHE A O 1
ATOM 1716 N N . GLN A 1 218 ? 14.585 3.521 -27.003 1.00 92.69 218 GLN A N 1
ATOM 1717 C CA . GLN A 1 218 ? 13.885 3.040 -28.193 1.00 92.69 218 GLN A CA 1
ATOM 1718 C C . GLN A 1 218 ? 13.249 1.668 -27.919 1.00 92.69 218 GLN A C 1
ATOM 1720 O O . GLN A 1 218 ? 13.909 0.634 -27.992 1.00 92.69 218 GLN A O 1
ATOM 1725 N N . TYR A 1 219 ? 11.948 1.647 -27.619 1.00 90.62 219 TYR A N 1
ATOM 1726 C CA . TYR A 1 219 ? 11.190 0.427 -27.279 1.00 90.62 219 TYR A CA 1
ATOM 1727 C C . TYR A 1 219 ? 10.956 -0.548 -28.449 1.00 90.62 219 TYR A C 1
ATOM 1729 O O . TYR A 1 219 ? 10.313 -1.581 -28.277 1.00 90.62 219 TYR A O 1
ATOM 1737 N N . ASP A 1 220 ? 11.451 -0.230 -29.642 1.00 89.31 220 ASP A N 1
ATOM 1738 C CA . ASP A 1 220 ? 11.499 -1.092 -30.825 1.00 89.31 220 ASP A CA 1
ATOM 1739 C C . ASP A 1 220 ? 12.919 -1.596 -31.143 1.00 89.31 220 ASP A C 1
ATOM 1741 O O . ASP A 1 220 ? 13.088 -2.472 -31.996 1.00 89.31 220 ASP A O 1
ATOM 1745 N N . ASN A 1 221 ? 13.936 -1.096 -30.435 1.00 93.31 221 ASN A N 1
ATOM 1746 C CA . ASN A 1 221 ? 15.334 -1.455 -30.617 1.00 93.31 221 ASN A CA 1
ATOM 1747 C C . ASN A 1 221 ? 15.734 -2.607 -29.671 1.00 93.31 221 ASN A C 1
ATOM 1749 O O . ASN A 1 221 ? 15.733 -2.422 -28.452 1.00 93.31 221 ASN A O 1
ATOM 1753 N N . PRO A 1 222 ? 16.133 -3.787 -30.188 1.00 93.62 222 PRO A N 1
ATOM 1754 C CA . PRO A 1 222 ? 16.461 -4.947 -29.357 1.00 93.62 222 PRO A CA 1
ATOM 1755 C C . PRO A 1 222 ? 17.579 -4.710 -28.338 1.00 93.62 222 PRO A C 1
ATOM 1757 O O . PRO A 1 222 ? 17.553 -5.317 -27.273 1.00 93.62 222 PRO A O 1
ATOM 1760 N N . ILE A 1 223 ? 18.546 -3.837 -28.641 1.00 95.75 223 ILE A N 1
ATOM 1761 C CA . ILE A 1 223 ? 19.658 -3.555 -27.723 1.00 95.75 223 ILE A CA 1
ATOM 1762 C C . ILE A 1 223 ? 19.175 -2.685 -26.561 1.00 95.75 223 ILE A C 1
ATOM 1764 O O . ILE A 1 223 ? 19.469 -2.988 -25.407 1.00 95.75 223 ILE A O 1
ATOM 1768 N N . HIS A 1 224 ? 18.367 -1.659 -26.848 1.00 95.69 224 HIS A N 1
ATOM 1769 C CA . HIS A 1 224 ? 17.749 -0.821 -25.812 1.00 95.69 224 HIS A CA 1
ATOM 1770 C C . HIS A 1 224 ? 16.838 -1.655 -24.911 1.00 95.69 224 HIS A C 1
ATOM 1772 O O . HIS A 1 224 ? 16.928 -1.565 -23.689 1.00 95.69 224 HIS A O 1
ATOM 1778 N N . ILE A 1 225 ? 16.014 -2.524 -25.506 1.00 95.75 225 ILE A N 1
ATOM 1779 C CA . ILE A 1 225 ? 15.159 -3.457 -24.764 1.00 95.75 225 ILE A CA 1
ATOM 1780 C C . ILE A 1 225 ? 16.002 -4.420 -23.920 1.00 95.75 225 ILE A C 1
ATOM 1782 O O . ILE A 1 225 ? 15.659 -4.659 -22.769 1.00 95.75 225 ILE A O 1
ATOM 1786 N N . GLY A 1 226 ? 17.099 -4.961 -24.457 1.00 96.38 226 GLY A N 1
ATOM 1787 C CA . GLY A 1 226 ? 17.982 -5.870 -23.722 1.00 96.38 226 GLY A CA 1
ATOM 1788 C C . GLY A 1 226 ? 18.568 -5.234 -22.461 1.00 96.38 226 GLY A C 1
ATOM 1789 O O . GLY A 1 226 ? 18.551 -5.854 -21.401 1.00 96.38 226 GLY A O 1
ATOM 1790 N N . ILE A 1 227 ? 19.002 -3.975 -22.559 1.00 94.81 227 ILE A N 1
ATOM 1791 C CA . ILE A 1 227 ? 19.502 -3.194 -21.421 1.00 94.81 227 ILE A CA 1
ATOM 1792 C C . ILE A 1 227 ? 18.396 -2.954 -20.382 1.00 94.81 227 ILE A C 1
ATOM 1794 O O . ILE A 1 227 ? 18.621 -3.164 -19.192 1.00 94.81 227 ILE A O 1
ATOM 1798 N N . LEU A 1 228 ? 17.192 -2.566 -20.818 1.00 95.00 228 LEU A N 1
ATOM 1799 C CA . LEU A 1 228 ? 16.041 -2.398 -19.922 1.00 95.00 228 LEU A CA 1
ATOM 1800 C C . LEU A 1 228 ? 15.691 -3.701 -19.193 1.00 95.00 228 LEU A C 1
ATOM 1802 O O . LEU A 1 228 ? 15.495 -3.703 -17.981 1.00 95.00 228 LEU A O 1
ATOM 1806 N N . LEU A 1 229 ? 15.616 -4.813 -19.928 1.00 95.69 229 LEU A N 1
ATOM 1807 C CA . LEU A 1 229 ? 15.263 -6.117 -19.375 1.00 95.69 229 LEU A CA 1
ATOM 1808 C C . LEU A 1 229 ? 16.276 -6.595 -18.333 1.00 95.69 229 LEU A C 1
ATOM 1810 O O . LEU A 1 229 ? 15.856 -7.125 -17.311 1.00 95.69 229 LEU A O 1
ATOM 1814 N N . ASP A 1 230 ? 17.577 -6.390 -18.555 1.00 93.19 230 ASP A N 1
ATOM 1815 C CA . ASP A 1 230 ? 18.615 -6.766 -17.587 1.00 93.19 230 ASP A CA 1
ATOM 1816 C C . ASP A 1 230 ? 18.416 -6.064 -16.234 1.00 93.19 230 ASP A C 1
ATOM 1818 O O . ASP A 1 230 ? 18.394 -6.718 -15.190 1.00 93.19 230 ASP A O 1
ATOM 1822 N N . VAL A 1 231 ? 18.184 -4.749 -16.250 1.00 91.81 231 VAL A N 1
ATOM 1823 C CA . VAL A 1 231 ? 17.959 -3.963 -15.027 1.00 91.81 231 VAL A CA 1
ATOM 1824 C C . VAL A 1 231 ? 16.654 -4.373 -14.334 1.00 91.81 231 VAL A C 1
ATOM 1826 O O . VAL A 1 231 ? 16.646 -4.617 -13.128 1.00 91.81 231 VAL A O 1
ATOM 1829 N N . LEU A 1 232 ? 15.558 -4.519 -15.085 1.00 93.31 232 LEU A N 1
ATOM 1830 C CA . LEU A 1 232 ? 14.254 -4.902 -14.527 1.00 93.31 232 LEU A CA 1
ATOM 1831 C C . LEU A 1 232 ? 14.265 -6.321 -13.934 1.00 93.31 232 LEU A C 1
ATOM 1833 O O . LEU A 1 232 ? 13.654 -6.568 -12.898 1.00 93.31 232 LEU A O 1
ATOM 1837 N N . VAL A 1 233 ? 14.963 -7.272 -14.562 1.00 92.56 233 VAL A N 1
ATOM 1838 C CA . VAL A 1 233 ? 15.096 -8.638 -14.028 1.00 92.56 233 VAL A CA 1
ATOM 1839 C C . VAL A 1 233 ? 15.913 -8.639 -12.734 1.00 92.56 233 VAL A C 1
ATOM 1841 O O . VAL A 1 233 ? 15.548 -9.343 -11.792 1.00 92.56 233 VAL A O 1
ATOM 1844 N N . LYS A 1 234 ? 16.987 -7.841 -12.660 1.00 88.31 234 LYS A N 1
ATOM 1845 C CA . LYS A 1 234 ? 17.799 -7.705 -11.441 1.00 88.31 234 LYS A CA 1
ATOM 1846 C C . LYS A 1 234 ? 17.000 -7.145 -10.269 1.00 88.31 234 LYS A C 1
ATOM 1848 O O . LYS A 1 234 ? 17.167 -7.650 -9.163 1.00 88.31 234 LYS A O 1
ATOM 1853 N N . GLU A 1 235 ? 16.127 -6.168 -10.515 1.00 86.69 235 GLU A N 1
ATOM 1854 C CA . GLU A 1 235 ? 15.209 -5.646 -9.497 1.00 86.69 235 GLU A CA 1
ATOM 1855 C C . GLU A 1 235 ? 14.192 -6.706 -9.062 1.00 86.69 235 GLU A C 1
ATOM 1857 O O . GLU A 1 235 ? 14.085 -6.985 -7.871 1.00 86.69 235 GLU A O 1
ATOM 1862 N N . LYS A 1 236 ? 13.528 -7.391 -10.008 1.00 87.38 236 LYS A N 1
ATOM 1863 C CA . LYS A 1 236 ? 12.500 -8.397 -9.684 1.00 87.38 236 LYS A CA 1
ATOM 1864 C C . LYS A 1 236 ? 13.011 -9.507 -8.761 1.00 87.38 236 LYS A C 1
ATOM 1866 O O . LYS A 1 236 ? 12.273 -9.979 -7.897 1.00 87.38 236 LYS A O 1
ATOM 1871 N N . TYR A 1 237 ? 14.223 -9.994 -9.008 1.00 83.69 237 TYR A N 1
ATOM 1872 C CA . TYR A 1 237 ? 14.815 -11.090 -8.234 1.00 83.69 237 TYR A CA 1
ATOM 1873 C C . TYR A 1 237 ? 15.730 -10.609 -7.111 1.00 83.69 237 TYR A C 1
ATOM 1875 O O . TYR A 1 237 ? 16.329 -11.442 -6.434 1.00 83.69 237 TYR A O 1
ATOM 1883 N N . ASP A 1 238 ? 15.819 -9.291 -6.931 1.00 69.31 238 ASP A N 1
ATOM 1884 C CA . ASP A 1 238 ? 16.543 -8.613 -5.868 1.00 69.31 238 ASP A CA 1
ATOM 1885 C C . ASP A 1 238 ? 17.930 -9.220 -5.590 1.00 69.31 238 ASP A C 1
ATOM 1887 O O . ASP A 1 238 ? 18.299 -9.580 -4.470 1.00 69.31 238 ASP A O 1
ATOM 1891 N N . LEU A 1 239 ? 18.727 -9.369 -6.655 1.00 60.25 239 LEU A N 1
ATOM 1892 C CA . LEU A 1 239 ? 20.064 -9.976 -6.571 1.00 60.25 239 LEU A CA 1
ATOM 1893 C C . LEU A 1 239 ? 21.061 -9.122 -5.766 1.00 60.25 239 LEU A C 1
ATOM 1895 O O . LEU A 1 239 ? 22.172 -9.572 -5.485 1.00 60.25 239 LEU A O 1
ATOM 1899 N N . LEU A 1 240 ? 20.672 -7.897 -5.404 1.00 55.50 240 LEU A N 1
ATOM 1900 C CA . LEU A 1 240 ? 21.467 -6.936 -4.644 1.00 55.50 240 LEU A CA 1
ATOM 1901 C C . LEU A 1 240 ? 21.024 -6.819 -3.171 1.00 55.50 240 LEU A C 1
ATOM 1903 O O . LEU A 1 240 ? 21.592 -6.005 -2.443 1.00 55.50 240 LEU A O 1
ATOM 1907 N N . SER A 1 241 ? 20.096 -7.665 -2.698 1.00 47.22 241 SER A N 1
ATOM 1908 C CA . SER A 1 241 ? 19.578 -7.664 -1.315 1.00 47.22 241 SER A CA 1
ATOM 1909 C C . SER A 1 241 ? 20.127 -8.759 -0.390 1.00 47.22 241 SER A C 1
ATOM 1911 O O . SER A 1 241 ? 19.380 -9.534 0.206 1.00 47.22 241 SER A O 1
ATOM 1913 N N . PRO A 1 242 ? 21.446 -8.828 -0.145 1.00 42.88 242 PRO A N 1
ATOM 1914 C CA . PRO A 1 242 ? 21.914 -9.377 1.116 1.00 42.88 242 PRO A CA 1
ATOM 1915 C C . PRO A 1 242 ? 21.915 -8.337 2.253 1.00 42.88 242 PRO A C 1
ATOM 1917 O O . PRO A 1 242 ? 22.076 -8.726 3.408 1.00 42.88 242 PRO A O 1
ATOM 1920 N N . PHE A 1 243 ? 21.739 -7.033 1.981 1.00 43.59 243 PHE A N 1
ATOM 1921 C CA . PHE A 1 243 ? 21.913 -5.983 2.996 1.00 43.59 243 PHE A CA 1
ATOM 1922 C C . PHE A 1 243 ? 20.937 -4.805 2.828 1.00 43.59 243 PHE A C 1
ATOM 1924 O O . PHE A 1 243 ? 21.285 -3.787 2.231 1.00 43.59 243 PHE A O 1
ATOM 1931 N N . TYR A 1 244 ? 19.742 -4.901 3.422 1.00 35.66 244 TYR A N 1
ATOM 1932 C CA . TYR A 1 244 ? 18.931 -3.721 3.744 1.00 35.66 244 TYR A CA 1
ATOM 1933 C C . TYR A 1 244 ? 18.532 -3.698 5.238 1.00 35.66 244 TYR A C 1
ATOM 1935 O O . TYR A 1 244 ? 18.067 -4.721 5.745 1.00 35.66 244 TYR A O 1
ATOM 1943 N N . PRO A 1 245 ? 18.691 -2.567 5.962 1.00 47.22 245 PRO A N 1
ATOM 1944 C CA . PRO A 1 245 ? 19.276 -1.312 5.489 1.00 47.22 245 PRO A CA 1
ATOM 1945 C C . PRO A 1 245 ? 20.754 -1.492 5.123 1.00 47.22 245 PRO A C 1
ATOM 1947 O O . PRO A 1 245 ? 21.449 -2.310 5.731 1.00 47.22 245 PRO A O 1
ATOM 1950 N N . LEU A 1 246 ? 21.203 -0.739 4.110 1.00 49.19 246 LEU A N 1
ATOM 1951 C CA . LEU A 1 246 ? 22.611 -0.628 3.728 1.00 49.19 246 LEU A CA 1
ATOM 1952 C C . LEU A 1 246 ? 23.424 -0.425 5.004 1.00 49.19 246 LEU A C 1
ATOM 1954 O O . LEU A 1 246 ? 23.311 0.606 5.672 1.00 49.19 246 LEU A O 1
ATOM 1958 N N . GLN A 1 247 ? 24.229 -1.419 5.372 1.00 48.84 247 GLN A N 1
ATOM 1959 C CA . GLN A 1 247 ? 25.255 -1.190 6.372 1.00 48.84 247 GLN A CA 1
ATOM 1960 C C . GLN A 1 247 ? 26.135 -0.078 5.805 1.00 48.84 247 GLN A C 1
ATOM 1962 O O . GLN A 1 247 ? 26.661 -0.195 4.700 1.00 48.84 247 GLN A O 1
ATOM 1967 N N . TYR A 1 248 ? 26.197 1.049 6.511 1.00 50.03 248 TYR A N 1
ATOM 1968 C CA . TYR A 1 248 ? 26.973 2.205 6.092 1.00 50.03 248 TYR A CA 1
ATOM 1969 C C . TYR A 1 248 ? 28.440 1.778 6.010 1.00 50.03 248 TYR A C 1
ATOM 1971 O O . TYR A 1 248 ? 29.125 1.636 7.023 1.00 50.03 248 TYR A O 1
ATOM 1979 N N . TYR A 1 249 ? 28.896 1.532 4.786 1.00 61.91 249 TYR A N 1
ATOM 1980 C CA . TYR A 1 249 ? 30.249 1.129 4.434 1.00 61.91 249 TYR A CA 1
ATOM 1981 C C . TYR A 1 249 ? 30.941 2.324 3.761 1.00 61.91 249 TYR A C 1
ATOM 1983 O O . TYR A 1 249 ? 31.155 2.324 2.548 1.00 61.91 249 TYR A O 1
ATOM 1991 N N . PRO A 1 250 ? 31.280 3.390 4.514 1.00 63.12 250 PRO A N 1
ATOM 1992 C CA . PRO A 1 250 ? 31.732 4.659 3.943 1.00 63.12 250 PRO A CA 1
ATOM 1993 C C . PRO A 1 250 ? 33.027 4.528 3.137 1.00 63.12 250 PRO A C 1
ATOM 1995 O O . PRO A 1 250 ? 33.295 5.356 2.274 1.00 63.12 250 PRO A O 1
ATOM 1998 N N . LYS A 1 251 ? 33.825 3.480 3.386 1.00 68.06 251 LYS A N 1
ATOM 1999 C CA . LYS A 1 251 ? 35.037 3.193 2.607 1.00 68.06 251 LYS A CA 1
ATOM 2000 C C . LYS A 1 251 ? 34.728 2.591 1.235 1.00 68.06 251 LYS A C 1
ATOM 2002 O O . LYS A 1 251 ? 35.480 2.835 0.302 1.00 68.06 251 LYS A O 1
ATOM 2007 N N . GLN A 1 252 ? 33.645 1.827 1.119 1.00 69.88 252 GLN A N 1
ATOM 2008 C CA . GLN A 1 252 ? 33.228 1.172 -0.119 1.00 69.88 252 GLN A CA 1
ATOM 2009 C C . GLN A 1 252 ? 32.280 2.041 -0.956 1.00 69.88 252 GLN A C 1
ATOM 2011 O O . GLN A 1 252 ? 32.198 1.828 -2.159 1.00 69.88 252 GLN A O 1
ATOM 2016 N N . SER A 1 253 ? 31.615 3.039 -0.356 1.00 71.75 253 SER A N 1
ATOM 2017 C CA . SER A 1 253 ? 30.685 3.936 -1.066 1.00 71.75 253 SER A CA 1
ATOM 2018 C C . SER A 1 253 ? 31.323 4.564 -2.304 1.00 71.75 253 SER A C 1
ATOM 2020 O O . SER A 1 253 ? 30.787 4.427 -3.393 1.00 71.75 253 SER A O 1
ATOM 2022 N N . GLY A 1 254 ? 32.518 5.151 -2.174 1.00 74.88 254 GLY A N 1
ATOM 2023 C CA . GLY A 1 254 ? 33.184 5.790 -3.314 1.00 74.88 254 GLY A CA 1
ATOM 2024 C C . GLY A 1 254 ? 33.573 4.816 -4.434 1.00 74.88 254 GLY A C 1
ATOM 2025 O O . GLY A 1 254 ? 33.608 5.200 -5.600 1.00 74.88 254 GLY A O 1
ATOM 2026 N N . GLU A 1 255 ? 33.845 3.549 -4.107 1.00 80.12 255 GLU A N 1
ATOM 2027 C CA . GLU A 1 255 ? 34.126 2.519 -5.111 1.00 80.12 255 GLU A CA 1
ATOM 2028 C C . GLU A 1 255 ? 32.847 2.052 -5.814 1.00 80.12 255 GLU A C 1
ATOM 2030 O O . GLU A 1 255 ? 32.840 1.936 -7.040 1.00 80.12 255 GLU A O 1
ATOM 2035 N N . VAL A 1 256 ? 31.760 1.855 -5.062 1.00 78.06 256 VAL A N 1
ATOM 2036 C CA . VAL A 1 256 ? 30.431 1.544 -5.609 1.00 78.06 256 VAL A CA 1
ATOM 2037 C C . VAL A 1 256 ? 29.949 2.673 -6.519 1.00 78.06 256 VAL A C 1
ATOM 2039 O O . VAL A 1 256 ? 29.538 2.398 -7.645 1.00 78.06 256 VAL A O 1
ATOM 2042 N N . ASP A 1 257 ? 30.076 3.930 -6.094 1.00 79.94 257 ASP A N 1
ATOM 2043 C CA . ASP A 1 257 ? 29.688 5.104 -6.885 1.00 79.94 257 ASP A CA 1
ATOM 2044 C C . ASP A 1 257 ? 30.496 5.184 -8.189 1.00 79.94 257 ASP A C 1
ATOM 2046 O O . ASP A 1 257 ? 29.938 5.410 -9.268 1.00 79.94 257 ASP A O 1
ATOM 2050 N N . ARG A 1 258 ? 31.813 4.929 -8.120 1.00 85.19 258 ARG A N 1
ATOM 2051 C CA . ARG A 1 258 ? 32.688 4.897 -9.302 1.00 85.19 258 ARG A CA 1
ATOM 2052 C C . ARG A 1 258 ? 32.279 3.792 -10.278 1.00 85.19 258 ARG A C 1
ATOM 2054 O O . ARG A 1 258 ? 32.106 4.077 -11.460 1.00 85.19 258 ARG A O 1
ATOM 2061 N N . ILE A 1 259 ? 32.112 2.554 -9.804 1.00 86.69 259 ILE A N 1
ATOM 2062 C CA . ILE A 1 259 ? 31.741 1.407 -10.652 1.00 86.69 259 ILE A CA 1
ATOM 2063 C C . ILE A 1 259 ? 30.350 1.614 -11.263 1.00 86.69 259 ILE A C 1
ATOM 2065 O O . ILE A 1 259 ? 30.157 1.356 -12.450 1.00 86.69 259 ILE A O 1
ATOM 2069 N N . THR A 1 260 ? 29.397 2.130 -10.486 1.00 84.75 260 THR A N 1
ATOM 2070 C CA . THR A 1 260 ? 28.037 2.431 -10.961 1.00 84.75 260 THR A CA 1
ATOM 2071 C C . THR A 1 260 ? 28.064 3.507 -12.047 1.00 84.75 260 THR A C 1
ATOM 2073 O O . THR A 1 260 ? 27.423 3.349 -13.083 1.00 84.75 260 THR A O 1
ATOM 2076 N N . THR A 1 261 ? 28.886 4.549 -11.878 1.00 88.25 261 THR A N 1
ATOM 2077 C CA . THR A 1 261 ? 29.088 5.598 -12.893 1.00 88.25 261 THR A CA 1
ATOM 2078 C C . THR A 1 261 ? 29.742 5.053 -14.169 1.00 88.25 261 THR A C 1
ATOM 2080 O O . THR A 1 261 ? 29.360 5.430 -15.278 1.00 88.25 261 THR A O 1
ATOM 2083 N N . GLU A 1 262 ? 30.730 4.162 -14.049 1.00 92.56 262 GLU A N 1
ATOM 2084 C CA . GLU A 1 262 ? 31.369 3.506 -15.200 1.00 92.56 262 GLU A CA 1
ATOM 2085 C C . GLU A 1 262 ? 30.382 2.624 -15.970 1.00 92.56 262 GLU A C 1
ATOM 2087 O O . GLU A 1 262 ? 30.317 2.705 -17.200 1.00 92.56 262 GLU A O 1
ATOM 2092 N N . LEU A 1 263 ? 29.569 1.844 -15.253 1.00 91.81 263 LEU A N 1
ATOM 2093 C CA . LEU A 1 263 ? 28.494 1.047 -15.833 1.00 91.81 263 LEU A CA 1
ATOM 2094 C C . LEU A 1 263 ? 27.462 1.933 -16.545 1.00 91.81 263 LEU A C 1
ATOM 2096 O O . LEU A 1 263 ? 27.122 1.657 -17.694 1.00 91.81 263 LEU A O 1
ATOM 2100 N N . GLU A 1 264 ? 27.014 3.018 -15.907 1.00 93.06 264 GLU A N 1
ATOM 2101 C CA . GLU A 1 264 ? 26.072 3.973 -16.498 1.00 93.06 264 GLU A CA 1
ATOM 2102 C C . GLU A 1 264 ? 26.603 4.539 -17.819 1.00 93.06 264 GLU A C 1
ATOM 2104 O O . GLU A 1 264 ? 25.910 4.527 -18.836 1.00 93.06 264 GLU A O 1
ATOM 2109 N N . ASN A 1 265 ? 27.856 5.001 -17.825 1.00 95.88 265 ASN A N 1
ATOM 2110 C CA . ASN A 1 265 ? 28.481 5.560 -19.020 1.00 95.88 265 ASN A CA 1
ATOM 2111 C C . ASN A 1 265 ? 28.593 4.526 -20.143 1.00 95.88 265 ASN A C 1
ATOM 2113 O O . ASN A 1 265 ? 28.327 4.858 -21.299 1.00 95.88 265 ASN A O 1
ATOM 2117 N N . ALA A 1 266 ? 28.945 3.280 -19.817 1.00 96.25 266 ALA A N 1
ATOM 2118 C CA . ALA A 1 266 ? 28.994 2.200 -20.796 1.00 96.25 266 ALA A CA 1
ATOM 2119 C C . ALA A 1 266 ? 27.602 1.900 -21.379 1.00 96.25 266 ALA A C 1
ATOM 2121 O O . ALA A 1 266 ? 27.464 1.741 -22.591 1.00 96.25 266 ALA A O 1
ATOM 2122 N N . MET A 1 267 ? 26.560 1.873 -20.542 1.00 95.88 267 MET A N 1
ATOM 2123 C CA . MET A 1 267 ? 25.179 1.679 -20.995 1.00 95.88 267 MET A CA 1
ATOM 2124 C C . MET A 1 267 ? 24.735 2.813 -21.921 1.00 95.88 267 MET A C 1
ATOM 2126 O O . MET A 1 267 ? 24.238 2.536 -23.009 1.00 95.88 267 MET A O 1
ATOM 2130 N N . ILE A 1 268 ? 24.955 4.075 -21.537 1.00 95.94 268 ILE A N 1
ATOM 2131 C CA . ILE A 1 268 ? 24.607 5.245 -22.361 1.00 95.94 268 ILE A CA 1
ATOM 2132 C C . ILE A 1 268 ? 25.339 5.207 -23.708 1.00 95.94 268 ILE A C 1
ATOM 2134 O O . ILE A 1 268 ? 24.705 5.406 -24.741 1.00 95.94 268 ILE A O 1
ATOM 2138 N N . ASP A 1 269 ? 26.639 4.895 -23.723 1.00 96.88 269 ASP A N 1
ATOM 2139 C CA . ASP A 1 269 ? 27.420 4.780 -24.962 1.00 96.88 269 ASP A CA 1
ATOM 2140 C C . ASP A 1 269 ? 26.855 3.701 -25.902 1.00 96.88 269 ASP A C 1
ATOM 2142 O O . ASP A 1 269 ? 26.685 3.942 -27.102 1.00 96.88 269 ASP A O 1
ATOM 2146 N N . ILE A 1 270 ? 26.491 2.531 -25.361 1.00 96.31 270 ILE A N 1
ATOM 2147 C CA . ILE A 1 270 ? 25.839 1.463 -26.133 1.00 96.31 270 ILE A CA 1
ATOM 2148 C C . ILE A 1 270 ? 24.487 1.941 -26.669 1.00 96.31 270 ILE A C 1
ATOM 2150 O O . ILE A 1 270 ? 24.194 1.753 -27.853 1.00 96.31 270 ILE A O 1
ATOM 2154 N N . LEU A 1 271 ? 23.658 2.562 -25.828 1.00 96.12 271 LEU A N 1
ATOM 2155 C CA . LEU A 1 271 ? 22.341 3.053 -26.226 1.00 96.12 271 LEU A CA 1
ATOM 2156 C C . LEU A 1 271 ? 22.462 4.094 -27.348 1.00 96.12 271 LEU A C 1
ATOM 2158 O O . LEU A 1 271 ? 21.785 3.972 -28.371 1.00 96.12 271 LEU A O 1
ATOM 2162 N N . ASP A 1 272 ? 23.371 5.060 -27.221 1.00 95.50 272 ASP A N 1
ATOM 2163 C CA . ASP A 1 272 ? 23.569 6.121 -28.210 1.00 95.50 272 ASP A CA 1
ATOM 2164 C C . ASP A 1 272 ? 24.096 5.590 -29.546 1.00 95.50 272 ASP A C 1
ATOM 2166 O O . ASP A 1 272 ? 23.577 5.962 -30.600 1.00 95.50 272 ASP A O 1
ATOM 2170 N N . LYS A 1 273 ? 25.070 4.672 -29.527 1.00 95.31 273 LYS A N 1
ATOM 2171 C CA . LYS A 1 273 ? 25.625 4.062 -30.750 1.00 95.31 273 LYS A CA 1
ATOM 2172 C C . LYS A 1 273 ? 24.639 3.160 -31.478 1.00 95.31 273 LYS A C 1
ATOM 2174 O O . LYS A 1 273 ? 24.786 2.931 -32.677 1.00 95.31 273 LYS A O 1
ATOM 2179 N N . THR A 1 274 ? 23.652 2.631 -30.764 1.00 95.19 274 THR A N 1
ATOM 2180 C CA . THR A 1 274 ? 22.677 1.688 -31.319 1.00 95.19 274 THR A CA 1
ATOM 2181 C C . THR A 1 274 ? 21.355 2.346 -31.682 1.00 95.19 274 THR A C 1
ATOM 2183 O O . THR A 1 274 ? 20.512 1.680 -32.280 1.00 95.19 274 THR A O 1
ATOM 2186 N N . LYS A 1 275 ? 21.176 3.647 -31.397 1.00 93.12 275 LYS A N 1
ATOM 2187 C CA . LYS A 1 275 ? 19.997 4.419 -31.808 1.00 93.12 275 LYS A CA 1
ATOM 2188 C C . LYS A 1 275 ? 19.779 4.319 -33.317 1.00 93.12 275 LYS A C 1
ATOM 2190 O O . LYS A 1 275 ? 20.618 4.719 -34.124 1.00 93.12 275 LYS A O 1
ATOM 2195 N N . THR A 1 276 ? 18.602 3.852 -33.712 1.00 87.06 276 THR A N 1
ATOM 2196 C CA . THR A 1 276 ? 18.181 3.888 -35.115 1.00 87.06 276 THR A CA 1
ATOM 2197 C C . THR A 1 276 ? 17.564 5.252 -35.429 1.00 87.06 276 THR A C 1
ATOM 2199 O O . THR A 1 276 ? 16.786 5.793 -34.641 1.00 87.06 276 THR A O 1
ATOM 2202 N N . LYS A 1 277 ? 17.916 5.857 -36.572 1.00 75.81 277 LYS A N 1
ATOM 2203 C CA . LYS A 1 277 ? 17.237 7.076 -37.040 1.00 75.81 277 LYS A CA 1
ATOM 2204 C C . LYS A 1 277 ? 15.803 6.699 -37.410 1.00 75.81 277 LYS A C 1
ATOM 2206 O O . LYS A 1 277 ? 15.615 5.837 -38.265 1.00 75.81 277 LYS A O 1
ATOM 2211 N N . ALA A 1 278 ? 14.812 7.343 -36.792 1.00 58.31 278 ALA A N 1
ATOM 2212 C CA . ALA A 1 278 ? 13.408 7.151 -37.147 1.00 58.31 278 ALA A CA 1
ATOM 2213 C C . ALA A 1 278 ? 13.239 7.302 -38.668 1.00 58.31 278 ALA A C 1
ATOM 2215 O O . ALA A 1 278 ? 13.652 8.315 -39.238 1.00 58.31 278 ALA A O 1
ATOM 2216 N N . SER A 1 279 ? 12.677 6.292 -39.339 1.00 43.09 279 SER A N 1
ATOM 2217 C CA . SER A 1 279 ? 12.485 6.342 -40.788 1.00 43.09 279 SER A CA 1
ATOM 2218 C C . SER A 1 279 ? 11.572 7.521 -41.127 1.00 43.09 279 SER A C 1
ATOM 2220 O O . SER A 1 279 ? 10.372 7.484 -40.832 1.00 43.09 279 SER A O 1
ATOM 2222 N N . SER A 1 280 ? 12.107 8.565 -41.758 1.00 38.97 280 SER A N 1
ATOM 2223 C CA . SER A 1 280 ? 11.270 9.558 -42.414 1.00 38.97 280 SER A CA 1
ATOM 2224 C C . SER A 1 280 ? 10.513 8.831 -43.525 1.00 38.97 280 SER A C 1
ATOM 2226 O O . SER A 1 280 ? 11.077 8.418 -44.535 1.00 38.97 280 SER A O 1
ATOM 2228 N N . LYS A 1 281 ? 9.209 8.612 -43.337 1.00 38.66 281 LYS A N 1
ATOM 2229 C CA . LYS A 1 281 ? 8.334 8.242 -44.451 1.00 38.66 281 LYS A CA 1
ATOM 2230 C C . LYS A 1 281 ? 8.271 9.444 -45.387 1.00 38.66 281 LYS A C 1
ATOM 2232 O O . LYS A 1 281 ? 7.408 10.308 -45.248 1.00 38.66 281 LYS A O 1
ATOM 2237 N N . THR A 1 282 ? 9.203 9.500 -46.330 1.00 36.56 282 THR A N 1
ATOM 2238 C CA . THR A 1 282 ? 9.118 10.347 -47.513 1.00 36.56 282 THR A CA 1
ATOM 2239 C C . THR A 1 282 ? 7.814 9.994 -48.223 1.00 36.56 282 THR A C 1
ATOM 2241 O O . THR A 1 282 ? 7.672 8.913 -48.789 1.00 36.56 282 THR A O 1
ATOM 2244 N N . LYS A 1 283 ? 6.817 10.883 -48.148 1.00 39.34 283 LYS A N 1
ATOM 2245 C CA . LYS A 1 283 ? 5.658 10.840 -49.042 1.00 39.34 283 LYS A CA 1
ATOM 2246 C C . LYS A 1 283 ? 6.164 11.178 -50.442 1.00 39.34 283 LYS A C 1
ATOM 2248 O O . LYS A 1 283 ? 6.221 12.348 -50.808 1.00 39.34 283 LYS A O 1
ATOM 2253 N N . THR A 1 284 ? 6.536 10.167 -51.218 1.00 38.69 284 THR A N 1
ATOM 2254 C CA . THR A 1 284 ? 6.674 10.304 -52.668 1.00 38.69 284 THR A CA 1
ATOM 2255 C C . THR A 1 284 ? 5.271 10.533 -53.218 1.00 38.69 284 THR A C 1
ATOM 2257 O O . THR A 1 284 ? 4.455 9.618 -53.298 1.00 38.69 284 THR A O 1
ATOM 2260 N N . ARG A 1 285 ? 4.951 11.795 -53.497 1.00 37.75 285 ARG A N 1
ATOM 2261 C CA . ARG A 1 285 ? 3.741 12.193 -54.206 1.00 37.75 285 ARG A CA 1
ATOM 2262 C C . ARG A 1 285 ? 4.107 12.149 -55.688 1.00 37.75 285 ARG A C 1
ATOM 2264 O O . ARG A 1 285 ? 4.777 13.052 -56.174 1.00 37.75 285 ARG A O 1
ATOM 2271 N N . THR A 1 286 ? 3.766 11.055 -56.359 1.00 42.47 286 THR A N 1
ATOM 2272 C CA . THR A 1 286 ? 3.784 10.979 -57.822 1.00 42.47 286 THR A CA 1
ATOM 2273 C C . THR A 1 286 ? 2.761 11.972 -58.371 1.00 42.47 286 THR A C 1
ATOM 2275 O O . THR A 1 286 ? 1.601 11.968 -57.953 1.00 42.47 286 THR A O 1
ATOM 2278 N N . SER A 1 287 ? 3.238 12.862 -59.239 1.00 46.19 287 SER A N 1
ATOM 2279 C CA . SER A 1 287 ? 2.454 13.688 -60.161 1.00 46.19 287 SER A CA 1
ATOM 2280 C C . SER A 1 287 ? 2.228 12.937 -61.461 1.00 46.19 287 SER A C 1
ATOM 2282 O O . SER A 1 287 ? 3.227 12.330 -61.915 1.00 46.19 287 SER A O 1
#

Secondary structure (DSSP, 8-state):
-HHHHHHHHHHHHHTTSSSEEEE-GGGGT-SSTTSHHHHHHHHHHHHH-TT-EEE---SS-SSEEEESS--TT----HHHHHHHTT-TTGGGGGG--TTS-EEEEEEEEEETTEEEEEEEEEES-HHHHHHTTTTHHHHHHHHHHHHHT-GGGHHHHHHTT-----EEEEEEEEE--HHHHHHHHHTTPPPPHHHHHHHHHHHHHTT--HHHHT----TT-HHHHHHHHHHHHHHHTTTTTT-SS----HHHHHHHHHHHHHHHHHHHHHHHHHPPPP---------
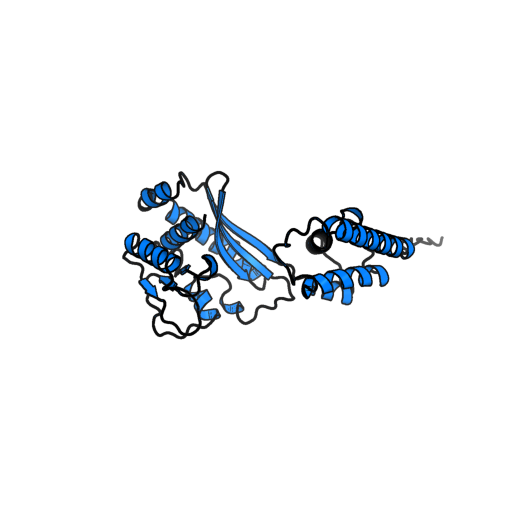
Organism: NCBI:txid1070528

Sequence (287 aa):
MEIANILLNAILVNEGVRSAMLIQPADYSERTGKDKKTSSFVSKIKKLFPALQSSDTYDIYQGTIISKKSYDGKVISLGKMGEILGYPCYADFETLNRDEPLFNVKLIVSYGDEEIELFNNICKDKKTATSGTNAANKALSKKAFEALTNVKYKGILDELKIKKIDKVFVDIETIIPTQHIINKLIGKKKIASDELDVIRNVFYNSGFTERLSAYEFQYDNPIHIGILLDVLVKEKYDLLSPFYPLQYYPKQSGEVDRITTELENAMIDILDKTKTKASSKTKTRTS

Foldseek 3Di:
DVLVLLVLLLLCQLLVLWAKDWAALVVVVGFACPDDVNVVSVVVSCVVRVQWDWERAEDDDGTIIIHNDYDHPDHADQLRVCVNRVHQQSVCVVPADLLAKKKKKWWWWDADPDIDTSDIDIHRDVCSSPVCAPPVQVVSQVSSQCSSPDPVCCVVCVVVVRNDTDGIGMDMDMDNQLNNVLVCLVVLHDDDPVNLVVLLVLCVVVVHDCCQSVDPADSVQPLSSVVSNVSSVCVNVVPVPPDPVPPCPVVCVVVSNVVNVVVNVVSVVSRVVRDDDDDDPPPPDDD